Protein AF-A0A7S4FKP0-F1 (afdb_monomer_lite)

Foldseek 3Di:
DVVLLVVVVVVVVVCVVVVHDDQKDKDADPQKDAPDDADPPPVPDQLAKEAAPDQDDPAGDRHIIMHGVNNCVQQSCLVVVVPDPVQPQDDDDDRSSSRSSSVSSVRHYHHDHCVNVVIFRWDQDPVVRDIAGDCSRDPDVADDPPDHGHDDPDPPVVPVVVVVPPVVCVVDDPVVNVVVVVVVVVPDDPDDDDDD

Organism: NCBI:txid73025

Secondary structure (DSSP, 8-state):
-HHHHHHHHHHHHHHHHHT---SEEEEE-TTEEESS---GGG---TTEEEEESSS-SSS---SEEEEETTHHHHHHTHHHHHT-TTS----SSHHHHHHHHHHHTTPEEEEE-GGGS-EEEEEEETTTTEEEE-GGG-S-SS--TTSPPBPP----S-SGGGTTTSGGGTTS-HHHHHHHHHHHSTT-PPPP----

Radius of gyration: 19.76 Å; chains: 1; bounding box: 53×52×47 Å

Sequence (196 aa):
WKSRELMWNASLAYERARGVQYARVLWTRDDAYWVQSLDLTNFTDPNALYTRNCVTYHGINDKTIMLGREAAPALMTAYSAFWNKTLPLESQNAERYLMYLAKARGVVVRYVKFQRLPTLDAMVDKSNQQICIKKYYSCLLEPPPWGPPFCKAREYPRGPEGLQKWPELWPMPAWARARALSARYVGWAPRGIDRT

pLDDT: mean 85.3, std 19.43, range [37.5, 98.75]

Structure (mmCIF, N/CA/C/O backbone):
data_AF-A0A7S4FKP0-F1
#
_entry.id   AF-A0A7S4FKP0-F1
#
loop_
_atom_site.group_PDB
_atom_site.id
_atom_site.type_symbol
_atom_site.label_atom_id
_atom_site.label_alt_id
_atom_site.label_comp_id
_atom_site.label_asym_id
_atom_site.label_entity_id
_atom_site.label_seq_id
_atom_site.pdbx_PDB_ins_code
_atom_site.Cartn_x
_atom_site.Cartn_y
_atom_site.Cartn_z
_atom_site.occupancy
_atom_site.B_iso_or_equiv
_atom_site.auth_seq_id
_atom_site.auth_comp_id
_atom_site.auth_asym_id
_atom_site.auth_atom_id
_atom_site.pdbx_PDB_model_num
ATOM 1 N N . TRP A 1 1 ? -1.604 10.451 -1.930 1.00 89.12 1 TRP A N 1
ATOM 2 C CA . TRP A 1 1 ? -2.259 10.061 -0.658 1.00 89.12 1 TRP A CA 1
ATOM 3 C C . TRP A 1 1 ? -3.641 10.676 -0.455 1.00 89.12 1 TRP A C 1
ATOM 5 O O . TRP A 1 1 ? -4.520 9.937 -0.043 1.00 89.12 1 TRP A O 1
ATOM 15 N N . LYS A 1 2 ? -3.882 11.959 -0.781 1.00 95.31 2 LYS A N 1
ATOM 16 C CA . LYS A 1 2 ? -5.221 12.579 -0.669 1.00 95.31 2 LYS A CA 1
ATOM 17 C C . LYS A 1 2 ? -6.333 11.763 -1.342 1.00 95.31 2 LYS A C 1
ATOM 19 O O . LYS A 1 2 ? -7.317 11.431 -0.698 1.00 95.31 2 LYS A O 1
ATOM 24 N N . SER A 1 3 ? -6.142 11.362 -2.602 1.00 94.69 3 SER A N 1
ATOM 25 C CA . SER A 1 3 ? -7.135 10.566 -3.345 1.00 94.69 3 SER A CA 1
ATOM 26 C C . SER A 1 3 ? -7.440 9.216 -2.687 1.00 94.69 3 SER A C 1
ATOM 28 O O . SER A 1 3 ? -8.580 8.771 -2.699 1.00 94.69 3 SER A O 1
ATOM 30 N N . ARG A 1 4 ? -6.440 8.588 -2.054 1.00 94.81 4 ARG A N 1
ATOM 31 C CA . ARG A 1 4 ? -6.617 7.340 -1.298 1.00 94.81 4 ARG A CA 1
ATOM 32 C C . ARG A 1 4 ? -7.508 7.554 -0.076 1.00 94.81 4 ARG A C 1
ATOM 34 O O . ARG A 1 4 ? -8.387 6.741 0.174 1.00 94.81 4 ARG A O 1
ATOM 41 N N . GLU A 1 5 ? -7.290 8.635 0.667 1.00 97.69 5 GLU A N 1
ATOM 42 C CA . GLU A 1 5 ? -8.117 8.971 1.829 1.00 97.69 5 GLU A CA 1
ATOM 43 C C . GLU A 1 5 ? -9.562 9.296 1.422 1.00 97.69 5 GLU A C 1
ATOM 45 O O . GLU A 1 5 ? -10.500 8.835 2.065 1.00 97.69 5 GLU A O 1
ATOM 50 N N . LEU A 1 6 ? -9.758 10.004 0.303 1.00 97.69 6 LEU A N 1
ATOM 51 C CA . LEU A 1 6 ? -11.094 10.234 -0.261 1.00 97.69 6 LEU A CA 1
ATOM 52 C C . LEU A 1 6 ? -11.794 8.918 -0.628 1.00 97.69 6 LEU A C 1
ATOM 54 O O . LEU A 1 6 ? -12.951 8.719 -0.266 1.00 97.69 6 LEU A O 1
ATOM 58 N N . MET A 1 7 ? -11.086 8.005 -1.296 1.00 96.94 7 MET A N 1
ATOM 59 C CA . MET A 1 7 ? -11.620 6.689 -1.652 1.00 96.94 7 MET A CA 1
ATOM 60 C C . MET A 1 7 ? -11.953 5.849 -0.412 1.00 96.94 7 MET A C 1
ATOM 62 O O . MET A 1 7 ? -12.993 5.200 -0.378 1.00 96.94 7 MET A O 1
ATOM 66 N N . TRP A 1 8 ? -11.121 5.910 0.630 1.00 97.81 8 TRP A N 1
ATOM 67 C CA . TRP A 1 8 ? -11.399 5.272 1.918 1.00 97.81 8 TRP A CA 1
ATOM 68 C C . TRP A 1 8 ? -12.663 5.821 2.586 1.00 97.81 8 TRP A C 1
ATOM 70 O O . TRP A 1 8 ? -13.512 5.062 3.052 1.00 97.81 8 TRP A O 1
ATOM 80 N N . ASN A 1 9 ? -12.838 7.141 2.591 1.00 98.38 9 ASN A N 1
ATOM 81 C CA . ASN A 1 9 ? -14.037 7.759 3.150 1.00 98.38 9 ASN A CA 1
ATOM 82 C C . ASN A 1 9 ? -15.294 7.363 2.359 1.00 98.38 9 ASN A C 1
ATOM 84 O O . ASN A 1 9 ? -16.332 7.080 2.962 1.00 98.38 9 ASN A O 1
ATOM 88 N N . ALA A 1 10 ? -15.189 7.269 1.030 1.00 98.31 10 ALA A N 1
ATOM 89 C CA . ALA A 1 10 ? -16.262 6.761 0.180 1.00 98.31 10 ALA A CA 1
ATOM 90 C C . ALA A 1 10 ? -16.580 5.282 0.473 1.00 98.31 10 ALA A C 1
ATOM 92 O O . ALA A 1 10 ? -17.752 4.930 0.614 1.00 98.31 10 ALA A O 1
ATOM 93 N N . SER A 1 11 ? -15.567 4.421 0.651 1.00 98.19 11 SER A N 1
ATOM 94 C CA . SER A 1 11 ? -15.796 3.014 1.007 1.00 98.19 11 SER A CA 1
ATOM 95 C C . SER A 1 11 ? -16.454 2.866 2.377 1.00 98.19 11 SER A C 1
ATOM 97 O O . SER A 1 11 ? -17.363 2.058 2.523 1.00 98.19 11 SER A O 1
ATOM 99 N N . LEU A 1 12 ? -16.071 3.687 3.362 1.00 98.44 12 LEU A N 1
ATOM 100 C CA . LEU A 1 12 ? -16.723 3.707 4.674 1.00 98.44 12 LEU A CA 1
ATOM 101 C C . LEU A 1 12 ? -18.191 4.151 4.593 1.00 98.44 12 LEU A C 1
ATOM 103 O O . LEU A 1 12 ? -19.035 3.635 5.323 1.00 98.44 12 LEU A O 1
ATOM 107 N N . ALA A 1 13 ? -18.515 5.115 3.726 1.00 98.50 13 ALA A N 1
ATOM 108 C CA . ALA A 1 13 ? -19.901 5.520 3.499 1.00 98.50 13 ALA A CA 1
ATOM 109 C C . ALA A 1 13 ? -20.724 4.385 2.869 1.00 98.50 13 ALA A C 1
ATOM 111 O O . ALA A 1 13 ? -21.844 4.130 3.308 1.00 98.50 13 ALA A O 1
ATOM 112 N N . TYR A 1 14 ? -20.144 3.667 1.904 1.00 98.50 14 TYR A N 1
ATOM 113 C CA . TYR A 1 14 ? -20.764 2.495 1.288 1.00 98.50 14 TYR A CA 1
ATOM 114 C C . TYR A 1 14 ? -21.017 1.366 2.298 1.00 98.50 14 TYR A C 1
ATOM 116 O O . TYR A 1 14 ? -22.125 0.837 2.355 1.00 98.50 14 TYR A O 1
ATOM 124 N N . GLU A 1 15 ? -20.023 1.032 3.125 1.00 98.50 15 GLU A N 1
ATOM 125 C CA . GLU A 1 15 ? -20.144 0.037 4.201 1.00 98.50 15 GLU A CA 1
ATOM 126 C C . GLU A 1 15 ? -21.324 0.341 5.127 1.00 98.50 15 GLU A C 1
ATOM 128 O O . GLU A 1 15 ? -22.177 -0.518 5.349 1.00 98.50 15 GLU A O 1
ATOM 133 N N . ARG A 1 16 ? -21.423 1.595 5.595 1.00 98.50 16 ARG A N 1
ATOM 134 C CA . ARG A 1 16 ? -22.538 2.051 6.438 1.00 98.50 16 ARG A CA 1
ATOM 135 C C . ARG A 1 16 ? -23.886 1.927 5.734 1.00 98.50 16 ARG A C 1
ATOM 137 O O . ARG A 1 16 ? -24.837 1.452 6.341 1.00 98.50 16 ARG A O 1
ATOM 144 N N . ALA A 1 17 ? -23.968 2.327 4.466 1.00 98.62 17 ALA A N 1
ATOM 145 C CA . ALA A 1 17 ? -25.212 2.285 3.699 1.00 98.62 17 ALA A CA 1
ATOM 146 C C . ALA A 1 17 ? -25.696 0.856 3.401 1.00 98.62 17 ALA A C 1
ATOM 148 O O . ALA A 1 17 ? -26.882 0.645 3.164 1.00 98.62 17 ALA A O 1
ATOM 149 N N . ARG A 1 18 ? -24.785 -0.124 3.377 1.00 98.31 18 ARG A N 1
ATOM 150 C CA . ARG A 1 18 ? -25.087 -1.520 3.031 1.00 98.31 18 ARG A CA 1
ATOM 151 C C . ARG A 1 18 ? -25.059 -2.476 4.221 1.00 98.31 18 ARG A C 1
ATOM 153 O O . ARG A 1 18 ? -25.386 -3.642 4.037 1.00 98.31 18 ARG A O 1
ATOM 160 N N . GLY A 1 19 ? -24.662 -2.015 5.407 1.00 97.88 19 GLY A N 1
ATOM 161 C CA . GLY A 1 19 ? -24.485 -2.881 6.574 1.00 97.88 19 GLY A CA 1
ATOM 162 C C . GLY A 1 19 ? -23.404 -3.947 6.367 1.00 97.88 19 GLY A C 1
ATOM 163 O O . GLY A 1 19 ? -23.513 -5.044 6.904 1.00 97.88 19 GLY A O 1
ATOM 164 N N . VAL A 1 20 ? -22.379 -3.650 5.562 1.00 97.94 20 VAL A N 1
ATOM 165 C CA . VAL A 1 20 ? -21.255 -4.562 5.285 1.00 97.94 20 VAL A CA 1
ATOM 166 C C . VAL A 1 20 ? -19.952 -3.972 5.804 1.00 97.94 20 VAL A C 1
ATOM 168 O O . VAL A 1 20 ? -19.839 -2.761 5.975 1.00 97.94 20 VAL A O 1
ATOM 171 N N . GLN A 1 21 ? -18.944 -4.816 6.014 1.00 97.62 21 GLN A N 1
ATOM 172 C CA . GLN A 1 21 ? -17.609 -4.374 6.401 1.00 97.62 21 GLN A CA 1
ATOM 173 C C . GLN A 1 21 ? -16.540 -5.171 5.653 1.00 97.62 21 GLN A C 1
ATOM 175 O O . GLN A 1 21 ? -16.528 -6.401 5.682 1.00 97.62 21 GLN A O 1
ATOM 180 N N . TYR A 1 22 ? -15.612 -4.473 5.002 1.00 97.75 22 TYR A N 1
ATOM 181 C CA . TYR A 1 22 ? -14.435 -5.088 4.409 1.00 97.75 22 TYR A CA 1
ATOM 182 C C . TYR A 1 22 ? -13.507 -5.590 5.515 1.00 97.75 22 TYR A C 1
ATOM 184 O O . TYR A 1 22 ? -13.042 -4.812 6.346 1.00 97.75 22 TYR A O 1
ATOM 192 N N . ALA A 1 23 ? -13.180 -6.882 5.496 1.00 97.50 23 ALA A N 1
ATOM 193 C CA . ALA A 1 23 ? -12.253 -7.481 6.459 1.00 97.50 23 ALA A CA 1
ATOM 194 C C . ALA A 1 23 ? -10.800 -7.000 6.279 1.00 97.50 23 ALA A C 1
ATOM 196 O O . ALA A 1 23 ? -9.989 -7.083 7.202 1.00 97.50 23 ALA A O 1
ATOM 197 N N . ARG A 1 24 ? -10.450 -6.540 5.072 1.00 97.69 24 ARG A N 1
ATOM 198 C CA . ARG A 1 24 ? -9.092 -6.158 4.668 1.00 97.69 24 ARG A CA 1
ATOM 199 C C . ARG A 1 24 ? -9.137 -5.029 3.653 1.00 97.69 24 ARG A C 1
ATOM 201 O O . ARG A 1 24 ? -10.114 -4.893 2.919 1.00 97.69 24 ARG A O 1
ATOM 208 N N . VAL A 1 25 ? -8.054 -4.266 3.575 1.00 98.19 25 VAL A N 1
ATOM 209 C CA . VAL A 1 25 ? -7.884 -3.193 2.594 1.00 98.19 25 VAL A CA 1
ATOM 210 C C . VAL A 1 25 ? -6.574 -3.400 1.850 1.00 98.19 25 VAL A C 1
ATOM 212 O O . VAL A 1 25 ? -5.498 -3.403 2.444 1.00 98.19 25 VAL A O 1
ATOM 215 N N . LEU A 1 26 ? -6.667 -3.548 0.531 1.00 97.88 26 LEU A N 1
ATOM 216 C CA . LEU A 1 26 ? -5.509 -3.591 -0.349 1.00 97.88 26 LEU A CA 1
ATOM 217 C C . LEU A 1 26 ? -5.202 -2.175 -0.837 1.00 97.88 26 LEU A C 1
ATOM 219 O O . LEU A 1 26 ? -5.979 -1.575 -1.577 1.00 97.88 26 LEU A O 1
ATOM 223 N N . TRP A 1 27 ? -4.047 -1.649 -0.446 1.00 96.56 27 TRP A N 1
ATOM 224 C CA . TRP A 1 27 ? -3.487 -0.445 -1.041 1.00 96.56 27 TRP A CA 1
ATOM 225 C C . TRP A 1 27 ? -2.491 -0.862 -2.118 1.00 96.56 27 TRP A C 1
ATOM 227 O O . TRP A 1 27 ? -1.472 -1.481 -1.829 1.00 96.56 27 TRP A O 1
ATOM 237 N N . THR A 1 28 ? -2.766 -0.469 -3.360 1.00 95.94 28 THR A N 1
ATOM 238 C CA . THR A 1 28 ? -1.818 -0.578 -4.469 1.00 95.94 28 THR A CA 1
ATOM 239 C C . THR A 1 28 ? -1.617 0.754 -5.191 1.00 95.94 28 THR A C 1
ATOM 241 O O . THR A 1 28 ? -2.514 1.599 -5.213 1.00 95.94 28 THR A O 1
ATOM 244 N N . ARG A 1 29 ? -0.431 0.945 -5.771 1.00 93.06 29 ARG A N 1
ATOM 245 C CA . ARG A 1 29 ? -0.187 1.945 -6.815 1.00 93.06 29 ARG A CA 1
ATOM 246 C C . ARG A 1 29 ? -0.769 1.479 -8.152 1.00 93.06 29 ARG A C 1
ATOM 248 O O . ARG A 1 29 ? -1.031 0.293 -8.344 1.00 93.06 29 ARG A O 1
ATOM 255 N N . ASP A 1 30 ? -0.970 2.435 -9.046 1.00 93.19 30 ASP A N 1
ATOM 256 C CA . ASP A 1 30 ? -1.466 2.255 -10.412 1.00 93.19 30 ASP A CA 1
ATOM 257 C C . ASP A 1 30 ? -0.465 1.544 -11.332 1.00 93.19 30 ASP A C 1
ATOM 259 O O . ASP A 1 30 ? -0.869 0.831 -12.244 1.00 93.19 30 ASP A O 1
ATOM 263 N N . ASP A 1 31 ? 0.835 1.680 -11.067 1.00 94.69 31 ASP A N 1
ATOM 264 C CA . ASP A 1 31 ? 1.904 1.007 -11.811 1.00 94.69 31 ASP A CA 1
ATOM 265 C C . ASP A 1 31 ? 2.288 -0.374 -11.249 1.00 94.69 31 ASP A C 1
ATOM 267 O O . ASP A 1 31 ? 3.327 -0.925 -11.619 1.00 94.69 31 ASP A O 1
ATOM 271 N N . ALA A 1 32 ? 1.469 -0.954 -10.367 1.00 95.31 32 ALA A N 1
ATOM 272 C CA . ALA A 1 32 ? 1.683 -2.294 -9.833 1.00 95.31 32 ALA A CA 1
ATOM 273 C C . ALA A 1 32 ? 1.141 -3.374 -10.785 1.00 95.31 32 ALA A C 1
ATOM 275 O O . ALA A 1 32 ? -0.060 -3.474 -11.028 1.00 95.31 32 ALA A O 1
ATOM 276 N N . TYR A 1 33 ? 2.030 -4.233 -11.273 1.00 95.56 33 TYR A N 1
ATOM 277 C CA . TYR A 1 33 ? 1.706 -5.382 -12.110 1.00 95.56 33 TYR A CA 1
ATOM 278 C C . TYR A 1 33 ? 1.716 -6.670 -11.289 1.00 95.56 33 TYR A C 1
ATOM 280 O O . TYR A 1 33 ? 2.729 -7.013 -10.678 1.00 95.56 33 TYR A O 1
ATOM 288 N N . TRP A 1 34 ? 0.598 -7.390 -11.282 1.00 95.38 34 TRP A N 1
ATOM 289 C CA . TRP A 1 34 ? 0.452 -8.664 -10.581 1.00 95.38 34 TRP A CA 1
ATOM 290 C C . TRP A 1 34 ? 1.060 -9.795 -11.407 1.00 95.38 34 TRP A C 1
ATOM 292 O O . TRP A 1 34 ? 0.616 -10.054 -12.520 1.00 95.38 34 TRP A O 1
ATOM 302 N N . VAL A 1 35 ? 2.066 -10.483 -10.862 1.00 94.69 35 VAL A N 1
ATOM 303 C CA . VAL A 1 35 ? 2.711 -11.623 -11.546 1.00 94.69 35 VAL A CA 1
ATOM 304 C C . VAL A 1 35 ? 2.192 -12.981 -11.083 1.00 94.69 35 VAL A C 1
ATOM 306 O O . VAL A 1 35 ? 2.548 -14.000 -11.673 1.00 94.69 35 VAL A O 1
ATOM 309 N N . GLN A 1 36 ? 1.401 -13.000 -10.007 1.00 93.94 36 GLN A N 1
ATOM 310 C CA . GLN A 1 36 ? 0.723 -14.171 -9.449 1.00 93.94 36 GLN A CA 1
ATOM 311 C C . GLN A 1 36 ? -0.572 -13.720 -8.756 1.00 93.94 36 GLN A C 1
ATOM 313 O O . GLN A 1 36 ? -0.736 -12.539 -8.434 1.00 93.94 36 GLN A O 1
ATOM 318 N N . SER A 1 37 ? -1.478 -14.662 -8.500 1.00 95.06 37 SER A N 1
ATOM 319 C CA . SER A 1 37 ? -2.684 -14.420 -7.707 1.00 95.06 37 SER A CA 1
ATOM 320 C C . SER A 1 37 ? -2.344 -14.049 -6.262 1.00 95.06 37 SER A C 1
ATOM 322 O O . SER A 1 37 ? -1.390 -14.561 -5.676 1.00 95.06 37 SER A O 1
ATOM 324 N N . LEU A 1 38 ? -3.153 -13.171 -5.670 1.00 95.81 38 LEU A N 1
ATOM 325 C CA . LEU A 1 38 ? -3.031 -12.790 -4.268 1.00 95.81 38 LEU A CA 1
ATOM 326 C C . LEU A 1 38 ? -3.811 -13.764 -3.378 1.00 95.81 38 LEU A C 1
ATOM 328 O O . LEU A 1 38 ? -5.040 -13.767 -3.387 1.00 95.81 38 LEU A O 1
ATOM 332 N N . ASP A 1 39 ? -3.100 -14.547 -2.572 1.00 96.31 39 ASP A N 1
ATOM 333 C CA . ASP A 1 39 ? -3.712 -15.409 -1.560 1.00 96.31 39 ASP A CA 1
ATOM 334 C C . ASP A 1 39 ? -4.015 -14.626 -0.272 1.00 96.31 39 ASP A C 1
ATOM 336 O O . ASP A 1 39 ? -3.112 -14.191 0.445 1.00 96.31 39 ASP A O 1
ATOM 340 N N . LEU A 1 40 ? -5.304 -14.472 0.040 1.00 96.56 40 LEU A N 1
ATOM 341 C CA . LEU A 1 40 ? -5.774 -13.698 1.188 1.00 96.56 40 LEU A CA 1
ATOM 342 C C . LEU A 1 40 ? -5.756 -14.456 2.524 1.00 96.56 40 LEU A C 1
ATOM 344 O O . LEU A 1 40 ? -5.874 -13.823 3.577 1.00 96.56 40 LEU A O 1
ATOM 348 N N . THR A 1 41 ? -5.611 -15.785 2.509 1.00 96.19 41 THR A N 1
ATOM 349 C CA . THR A 1 41 ? -5.739 -16.644 3.708 1.00 96.19 41 THR A CA 1
ATOM 350 C C . THR A 1 41 ? -4.691 -16.343 4.775 1.00 96.19 41 THR A C 1
ATOM 352 O O . THR A 1 41 ? -4.888 -16.581 5.961 1.00 96.19 41 THR A O 1
ATOM 355 N N . ASN A 1 42 ? -3.584 -15.758 4.346 1.00 94.12 42 ASN A N 1
ATOM 356 C CA . ASN A 1 42 ? -2.383 -15.549 5.127 1.00 94.12 42 ASN A CA 1
ATOM 357 C C . ASN A 1 42 ? -2.275 -14.158 5.778 1.00 94.12 42 ASN A C 1
ATOM 359 O O . ASN A 1 42 ? -1.271 -13.848 6.424 1.00 94.12 42 ASN A O 1
ATOM 363 N N . PHE A 1 43 ? -3.294 -13.318 5.602 1.00 97.38 43 PHE A N 1
ATOM 364 C CA . PHE A 1 43 ? -3.369 -11.971 6.161 1.00 97.38 43 PHE A CA 1
ATOM 365 C C . PHE A 1 43 ? -4.451 -11.928 7.241 1.00 97.38 43 PHE A C 1
ATOM 367 O O . PHE A 1 43 ? -5.548 -11.421 7.021 1.00 97.38 43 PHE A O 1
ATOM 374 N N . THR A 1 44 ? -4.206 -12.572 8.378 1.00 97.25 44 THR A N 1
ATOM 375 C CA . THR A 1 44 ? -5.234 -12.820 9.403 1.00 97.25 44 THR A CA 1
ATOM 376 C C . THR A 1 44 ? -5.278 -11.787 10.523 1.00 97.25 44 THR A C 1
ATOM 378 O O . THR A 1 44 ? -6.315 -11.656 11.161 1.00 97.25 44 THR A O 1
ATOM 381 N N . ASP A 1 45 ? -4.194 -11.050 10.759 1.00 98.31 45 ASP A N 1
ATOM 382 C CA . ASP A 1 45 ? -4.092 -10.096 11.866 1.00 98.31 45 ASP A CA 1
ATOM 383 C C . ASP A 1 45 ? -4.829 -8.788 11.503 1.00 98.31 45 ASP A C 1
ATOM 385 O O . ASP A 1 45 ? -4.426 -8.099 10.554 1.00 98.31 45 ASP A O 1
ATOM 389 N N . PRO A 1 46 ? -5.923 -8.435 12.210 1.00 98.19 46 PRO A N 1
ATOM 390 C CA . PRO A 1 46 ? -6.722 -7.258 11.885 1.00 98.19 46 PRO A CA 1
ATOM 391 C C . PRO A 1 46 ? -5.965 -5.947 12.135 1.00 98.19 46 PRO A C 1
ATOM 393 O O . PRO A 1 46 ? -6.261 -4.956 11.463 1.00 98.19 46 PRO A O 1
ATOM 396 N N . ASN A 1 47 ? -4.964 -5.940 13.021 1.00 98.62 47 ASN A N 1
ATOM 397 C CA . ASN A 1 47 ? -4.140 -4.774 13.344 1.00 98.62 47 ASN A CA 1
ATOM 398 C C . ASN A 1 47 ? -2.771 -4.797 12.632 1.00 98.62 47 ASN A C 1
ATOM 400 O O . ASN A 1 47 ? -1.862 -4.027 12.961 1.00 98.62 47 ASN A O 1
ATOM 404 N N . ALA A 1 48 ? -2.597 -5.661 11.629 1.00 98.62 48 ALA A N 1
ATOM 405 C CA . ALA A 1 48 ? -1.363 -5.719 10.861 1.00 98.62 48 ALA A CA 1
ATOM 406 C C . ALA A 1 48 ? -1.407 -4.917 9.558 1.00 98.62 48 ALA A C 1
ATOM 408 O O . ALA A 1 48 ? -2.381 -4.907 8.802 1.00 98.62 48 ALA A O 1
ATOM 409 N N . LEU A 1 49 ? -0.257 -4.323 9.258 1.00 98.38 49 LEU A N 1
ATOM 410 C CA . LEU A 1 49 ? 0.160 -3.905 7.935 1.00 98.38 49 LEU A CA 1
ATOM 411 C C . LEU A 1 49 ? 1.136 -4.938 7.388 1.00 98.38 49 LEU A C 1
ATOM 413 O O . LEU A 1 49 ? 2.175 -5.186 7.995 1.00 98.38 49 LEU A O 1
ATOM 417 N N . TYR A 1 50 ? 0.859 -5.479 6.210 1.00 98.56 50 TYR A N 1
ATOM 418 C CA . TYR A 1 50 ? 1.752 -6.390 5.512 1.00 98.56 50 TYR A CA 1
ATOM 419 C C . TYR A 1 50 ? 2.399 -5.687 4.323 1.00 98.56 50 TYR A C 1
ATOM 421 O O . TYR A 1 50 ? 1.716 -5.161 3.444 1.00 98.56 50 TYR A O 1
ATOM 429 N N . THR A 1 51 ? 3.728 -5.703 4.295 1.00 98.00 51 THR A N 1
ATOM 430 C CA . THR A 1 51 ? 4.567 -5.083 3.263 1.00 98.00 51 THR A CA 1
ATOM 431 C C . THR A 1 51 ? 5.626 -6.072 2.799 1.00 98.00 51 THR A C 1
ATOM 433 O O . THR A 1 51 ? 6.070 -6.923 3.566 1.00 98.00 51 THR A O 1
ATOM 436 N N . ARG A 1 52 ? 6.095 -5.949 1.559 1.00 96.75 52 ARG A N 1
ATOM 437 C CA . ARG A 1 52 ? 7.232 -6.745 1.080 1.00 96.75 52 ARG A CA 1
ATOM 438 C C . ARG A 1 52 ? 8.508 -6.439 1.868 1.00 96.75 52 ARG A C 1
ATOM 440 O O . ARG A 1 52 ? 8.710 -5.309 2.310 1.00 96.75 52 ARG A O 1
ATOM 447 N N . ASN A 1 53 ? 9.374 -7.441 2.001 1.00 95.88 53 ASN A N 1
ATOM 448 C CA . ASN A 1 53 ? 10.665 -7.376 2.698 1.00 95.88 53 ASN A CA 1
ATOM 449 C C . ASN A 1 53 ? 11.860 -7.009 1.790 1.00 95.88 53 ASN A C 1
ATOM 451 O O . ASN A 1 53 ? 13.004 -7.311 2.117 1.00 95.88 53 ASN A O 1
ATOM 455 N N . CYS A 1 54 ? 11.597 -6.398 0.638 1.00 94.19 54 CYS A N 1
ATOM 456 C CA . CYS A 1 54 ? 12.567 -6.091 -0.410 1.00 94.19 54 CYS A CA 1
ATOM 457 C C . CYS A 1 54 ? 12.270 -4.715 -1.008 1.00 94.19 54 CYS A C 1
ATOM 459 O O . CYS A 1 54 ? 11.132 -4.241 -0.942 1.00 94.19 54 CYS A O 1
ATOM 461 N N . VAL A 1 55 ? 13.287 -4.101 -1.627 1.00 90.06 55 VAL A N 1
ATOM 462 C CA . VAL A 1 55 ? 13.176 -2.786 -2.285 1.00 90.06 55 VAL A CA 1
ATOM 463 C C . VAL A 1 55 ? 12.549 -1.764 -1.329 1.00 90.06 55 VAL A C 1
ATOM 465 O O . VAL A 1 55 ? 11.492 -1.202 -1.608 1.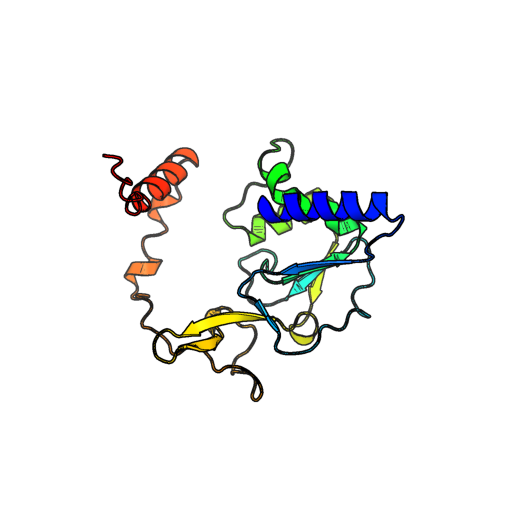00 90.06 55 VAL A O 1
ATOM 468 N N . THR A 1 56 ? 13.170 -1.613 -0.160 1.00 86.75 56 THR A N 1
ATOM 469 C CA . THR A 1 56 ? 12.789 -0.637 0.862 1.00 86.75 56 THR A CA 1
ATOM 470 C C . THR A 1 56 ? 13.889 0.415 1.013 1.00 86.75 56 THR A C 1
ATOM 472 O O . THR A 1 56 ? 15.077 0.127 0.876 1.00 86.75 56 THR A O 1
ATOM 475 N N . TYR A 1 57 ? 13.497 1.645 1.321 1.00 87.00 57 TYR A N 1
ATOM 476 C CA . TYR A 1 57 ? 14.344 2.815 1.537 1.00 87.00 57 TYR A CA 1
ATOM 477 C C . TYR A 1 57 ? 14.252 3.261 3.002 1.00 87.00 57 TYR A C 1
ATOM 479 O O . TYR A 1 57 ? 13.815 4.373 3.322 1.00 87.00 57 TYR A O 1
ATOM 487 N N . HIS A 1 58 ? 14.673 2.362 3.901 1.00 89.38 58 HIS A N 1
ATOM 488 C CA . HIS A 1 58 ? 14.635 2.520 5.364 1.00 89.38 58 HIS A CA 1
ATOM 489 C C . HIS A 1 58 ? 13.222 2.659 5.967 1.00 89.38 58 HIS A C 1
ATOM 491 O O . HIS A 1 58 ? 13.064 3.219 7.053 1.00 89.38 58 HIS A O 1
ATOM 497 N N . GLY A 1 59 ? 12.198 2.155 5.276 1.00 93.50 59 GLY A N 1
ATOM 498 C CA . GLY A 1 59 ? 10.808 2.134 5.733 1.00 93.50 59 GLY A CA 1
ATOM 499 C C . GLY A 1 59 ? 10.064 0.888 5.251 1.00 93.50 59 GLY A C 1
ATOM 500 O O . GLY A 1 59 ? 10.654 -0.187 5.136 1.00 93.50 59 GLY A O 1
ATOM 501 N N . ILE A 1 60 ? 8.771 1.040 4.962 1.00 96.06 60 ILE A N 1
ATOM 502 C CA . ILE A 1 60 ? 7.950 -0.014 4.346 1.00 96.06 60 ILE A CA 1
ATOM 503 C C . ILE A 1 60 ? 7.917 0.129 2.822 1.00 96.06 60 ILE A C 1
ATOM 505 O O . ILE A 1 60 ? 7.959 1.240 2.311 1.00 96.06 60 ILE A O 1
ATOM 509 N N . ASN A 1 61 ? 7.741 -0.971 2.092 1.00 95.38 61 ASN A N 1
ATOM 510 C CA . ASN A 1 61 ? 7.490 -0.917 0.654 1.00 95.38 61 ASN A CA 1
ATOM 511 C C . ASN A 1 61 ? 6.077 -0.354 0.412 1.00 95.38 61 ASN A C 1
ATOM 513 O O . ASN A 1 61 ? 5.079 -1.032 0.652 1.00 95.38 61 ASN A O 1
ATOM 517 N N . ASP A 1 62 ? 5.981 0.888 -0.059 1.00 93.75 62 ASP A N 1
ATOM 518 C CA . ASP A 1 62 ? 4.718 1.635 -0.150 1.00 93.75 62 ASP A CA 1
ATOM 519 C C . ASP A 1 62 ? 3.926 1.414 -1.450 1.00 93.75 62 ASP A C 1
ATOM 521 O O . ASP A 1 62 ? 2.915 2.075 -1.706 1.00 93.75 62 ASP A O 1
ATOM 525 N N . LYS A 1 63 ? 4.376 0.470 -2.281 1.00 93.38 63 LYS A N 1
ATOM 526 C CA . LYS A 1 63 ? 3.788 0.195 -3.599 1.00 93.38 63 LYS A CA 1
ATOM 527 C C . LYS A 1 63 ? 2.569 -0.701 -3.516 1.00 93.38 63 LYS A C 1
ATOM 529 O O . LYS A 1 63 ? 1.565 -0.434 -4.173 1.00 93.38 63 LYS A O 1
ATOM 534 N N . THR A 1 64 ? 2.665 -1.755 -2.710 1.00 96.25 64 THR A N 1
ATOM 535 C CA . THR A 1 64 ? 1.557 -2.665 -2.430 1.00 96.25 64 THR A CA 1
ATOM 536 C C . THR A 1 64 ? 1.605 -3.052 -0.966 1.00 96.25 64 THR A C 1
ATOM 538 O O . THR A 1 64 ? 2.585 -3.632 -0.500 1.00 96.25 64 THR A O 1
ATOM 541 N N . ILE A 1 65 ? 0.532 -2.728 -0.259 1.00 97.75 65 ILE A N 1
ATOM 542 C CA . ILE A 1 65 ? 0.368 -2.962 1.165 1.00 97.75 65 ILE A CA 1
ATOM 543 C C . ILE A 1 65 ? -0.984 -3.642 1.370 1.00 97.75 65 ILE A C 1
ATOM 545 O O . ILE A 1 65 ? -2.008 -3.161 0.882 1.00 97.75 65 ILE A O 1
ATOM 549 N N . MET A 1 66 ? -0.995 -4.736 2.126 1.00 98.50 66 MET A N 1
ATOM 550 C CA . MET A 1 66 ? -2.231 -5.324 2.638 1.00 98.50 66 MET A CA 1
ATOM 551 C C . MET A 1 66 ? -2.443 -4.853 4.074 1.00 98.50 66 MET A C 1
ATOM 553 O O . MET A 1 66 ? -1.540 -4.958 4.900 1.00 98.50 66 MET A O 1
ATOM 557 N N . LEU A 1 67 ? -3.626 -4.333 4.374 1.00 98.75 67 LEU A N 1
ATOM 558 C CA . LEU A 1 67 ? -3.996 -3.844 5.697 1.00 98.75 67 LEU A CA 1
ATOM 559 C C . LEU A 1 67 ? -5.107 -4.725 6.260 1.00 98.75 67 LEU A C 1
ATOM 561 O O . LEU A 1 67 ? -6.114 -4.970 5.587 1.00 98.75 67 LEU A O 1
ATOM 565 N N . GLY A 1 68 ? -4.949 -5.154 7.508 1.00 98.56 68 GLY A N 1
ATOM 566 C CA . GLY A 1 68 ? -6.075 -5.615 8.308 1.00 98.56 68 GLY A CA 1
ATOM 567 C C . GLY A 1 68 ? -7.070 -4.476 8.558 1.00 98.56 68 GLY A C 1
ATOM 568 O O . GLY A 1 68 ? -6.748 -3.293 8.395 1.00 98.56 68 GLY A O 1
ATOM 569 N N . ARG A 1 69 ? -8.307 -4.822 8.924 1.00 97.94 69 ARG A N 1
ATOM 570 C CA . ARG A 1 69 ? -9.376 -3.837 9.130 1.00 97.94 69 ARG A CA 1
ATOM 571 C C . ARG A 1 69 ? -9.016 -2.760 10.158 1.00 97.94 69 ARG A C 1
ATOM 573 O O . ARG A 1 69 ? -9.274 -1.589 9.900 1.00 97.94 69 ARG A O 1
ATOM 580 N N . GLU A 1 70 ? -8.430 -3.126 11.291 1.00 98.50 70 GLU A N 1
ATOM 581 C CA . GLU A 1 70 ? -8.070 -2.186 12.364 1.00 98.50 70 GLU A CA 1
ATOM 582 C C . GLU A 1 70 ? -6.862 -1.322 11.980 1.00 98.50 70 GLU A C 1
ATOM 584 O O . GLU A 1 70 ? -6.817 -0.132 12.295 1.00 98.50 70 GLU A O 1
ATOM 589 N N . ALA A 1 71 ? -5.932 -1.873 11.196 1.00 98.56 71 ALA A N 1
ATOM 590 C CA . ALA A 1 71 ? -4.807 -1.121 10.646 1.00 98.56 71 ALA A CA 1
ATOM 591 C C . ALA A 1 71 ? -5.226 -0.125 9.546 1.00 98.56 71 ALA A C 1
ATOM 593 O O . ALA A 1 71 ? -4.557 0.890 9.326 1.00 98.56 71 ALA A O 1
ATOM 594 N N . ALA A 1 72 ? -6.322 -0.390 8.827 1.00 98.38 72 ALA A N 1
ATOM 595 C CA . ALA A 1 72 ? -6.717 0.408 7.670 1.00 98.38 72 ALA A CA 1
ATOM 596 C C . ALA A 1 72 ? -6.984 1.893 7.995 1.00 98.38 72 ALA A C 1
ATOM 598 O O . ALA A 1 72 ? -6.359 2.738 7.347 1.00 98.38 72 ALA A O 1
ATOM 599 N N . PRO A 1 73 ? -7.798 2.275 9.002 1.00 98.00 73 PRO A N 1
ATOM 600 C CA . PRO A 1 73 ? -7.978 3.677 9.385 1.00 98.00 73 PRO A CA 1
ATOM 601 C C . PRO A 1 73 ? -6.659 4.408 9.656 1.00 98.00 73 PRO A C 1
ATOM 603 O O . PRO A 1 73 ? -6.511 5.581 9.298 1.00 98.00 73 PRO A O 1
ATOM 606 N N . ALA A 1 74 ? -5.684 3.708 10.243 1.00 97.44 74 ALA A N 1
ATOM 607 C CA . ALA A 1 74 ? -4.399 4.273 10.617 1.00 97.44 74 ALA A CA 1
ATOM 608 C C . ALA A 1 74 ? -3.510 4.621 9.413 1.00 97.44 74 ALA A C 1
ATOM 610 O O . ALA A 1 74 ? -2.722 5.559 9.503 1.00 97.44 74 ALA A O 1
ATOM 611 N N . LEU A 1 75 ? -3.630 3.935 8.278 1.00 97.81 75 LEU A N 1
ATOM 612 C CA . LEU A 1 75 ? -2.812 4.233 7.093 1.00 97.81 75 LEU A CA 1
ATOM 613 C C . LEU A 1 75 ? -3.607 4.889 5.962 1.00 97.81 75 LEU A C 1
ATOM 615 O O . LEU A 1 75 ? -3.070 5.692 5.193 1.00 97.81 75 LEU A O 1
ATOM 619 N N . MET A 1 76 ? -4.905 4.618 5.862 1.00 98.19 76 MET A N 1
ATOM 620 C CA . MET A 1 76 ? -5.740 5.211 4.822 1.00 98.19 76 MET A CA 1
ATOM 621 C C . MET A 1 76 ? -5.946 6.714 5.035 1.00 98.19 76 MET A C 1
ATOM 623 O O . MET A 1 76 ? -6.084 7.436 4.051 1.00 98.19 76 MET A O 1
ATOM 627 N N . THR A 1 77 ? -5.808 7.202 6.274 1.00 97.62 77 THR A N 1
ATOM 628 C CA . THR A 1 77 ? -5.859 8.634 6.635 1.00 97.62 77 THR A CA 1
ATOM 629 C C . THR A 1 77 ? -4.485 9.319 6.701 1.00 97.62 77 THR A C 1
ATOM 631 O O . THR A 1 77 ? -4.311 10.345 7.363 1.00 97.62 77 THR A O 1
ATOM 634 N N . ALA A 1 78 ? -3.463 8.751 6.045 1.00 97.38 78 ALA A N 1
ATOM 635 C CA . ALA A 1 78 ? -2.118 9.326 6.097 1.00 97.38 78 ALA A CA 1
ATOM 636 C C . ALA A 1 78 ? -2.025 10.739 5.494 1.00 97.38 78 ALA A C 1
ATOM 638 O O . ALA A 1 78 ? -1.124 11.486 5.842 1.00 9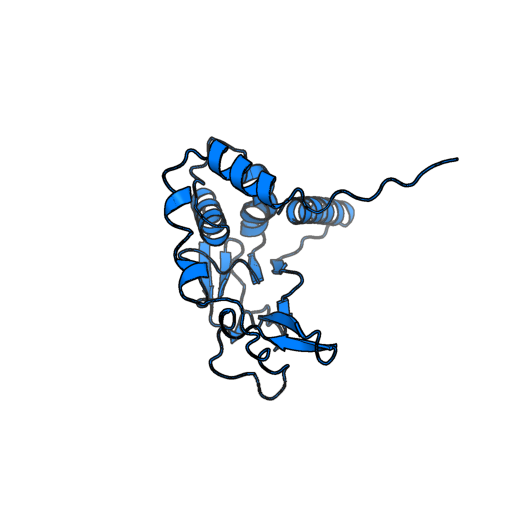7.38 78 ALA A O 1
ATOM 639 N N . TYR A 1 79 ? -2.923 11.147 4.591 1.00 97.31 79 TYR A N 1
ATOM 640 C CA . TYR A 1 79 ? -2.844 12.511 4.065 1.00 97.31 79 TYR A CA 1
ATOM 641 C C . TYR A 1 79 ? -3.178 13.535 5.153 1.00 97.31 79 TYR A C 1
ATOM 643 O O . TYR A 1 79 ? -2.403 14.464 5.368 1.00 97.31 79 TYR A O 1
ATOM 651 N N . SER A 1 80 ? -4.278 13.341 5.878 1.00 97.62 80 SER A N 1
ATOM 652 C CA . SER A 1 80 ? -4.643 14.224 6.989 1.00 97.62 80 SER A CA 1
ATOM 653 C C . SER A 1 80 ? -3.662 14.113 8.159 1.00 97.62 80 SER A C 1
ATOM 655 O O . SER A 1 80 ? -3.313 15.124 8.766 1.00 97.62 80 SER A O 1
ATOM 657 N N . ALA A 1 81 ? -3.144 12.911 8.442 1.00 97.19 81 ALA A N 1
ATOM 658 C CA . ALA A 1 81 ? -2.168 12.706 9.512 1.00 97.19 81 ALA A CA 1
ATOM 659 C C . ALA A 1 81 ? -0.858 13.483 9.298 1.00 97.19 81 ALA A C 1
ATOM 661 O O . ALA A 1 81 ? -0.255 13.917 10.271 1.00 97.19 81 ALA A O 1
ATOM 662 N N . PHE A 1 82 ? -0.426 13.687 8.048 1.00 95.75 82 PHE A N 1
ATOM 663 C CA . PHE A 1 82 ? 0.782 14.454 7.721 1.00 95.75 82 PHE A CA 1
ATOM 664 C C . PHE A 1 82 ? 0.732 15.896 8.248 1.00 95.75 82 PHE A C 1
ATOM 666 O O . PHE A 1 82 ? 1.752 16.445 8.652 1.00 95.75 82 PHE A O 1
ATOM 673 N N . TRP A 1 83 ? -0.458 16.498 8.279 1.00 94.75 83 TRP A N 1
ATOM 674 C CA . TRP A 1 83 ? -0.657 17.869 8.754 1.00 94.75 83 TRP A CA 1
ATOM 675 C C . TRP A 1 83 ? -0.873 17.962 10.268 1.00 94.75 83 TRP A C 1
ATOM 677 O O . TRP A 1 83 ? -0.934 19.065 10.813 1.00 94.75 83 TRP A O 1
ATOM 687 N N . ASN A 1 84 ? -0.979 16.826 10.964 1.00 93.25 84 ASN A N 1
ATOM 688 C CA . ASN A 1 84 ? -1.142 16.804 12.407 1.00 93.25 84 ASN A CA 1
ATOM 689 C C . ASN A 1 84 ? 0.216 16.935 13.117 1.00 93.25 84 ASN A C 1
ATOM 691 O O . ASN A 1 84 ? 0.992 15.982 13.187 1.00 93.25 84 ASN A O 1
ATOM 695 N N . LYS A 1 85 ? 0.459 18.107 13.713 1.00 91.19 85 LYS A N 1
ATOM 696 C CA . LYS A 1 85 ? 1.699 18.425 14.437 1.00 91.19 85 LYS A CA 1
ATOM 697 C C . LYS A 1 85 ? 1.904 17.625 15.727 1.00 91.19 85 LYS A C 1
ATOM 699 O O . LYS A 1 85 ? 3.010 17.634 16.253 1.00 91.19 85 LYS A O 1
ATOM 704 N N . THR A 1 86 ? 0.879 16.949 16.252 1.00 93.38 86 THR A N 1
ATOM 705 C CA . THR A 1 86 ? 1.020 16.143 17.477 1.00 93.38 86 THR A CA 1
ATOM 706 C C . THR A 1 86 ? 1.701 14.801 17.225 1.00 93.38 86 THR A C 1
ATOM 708 O O . THR A 1 86 ? 2.109 14.139 18.176 1.00 93.38 86 THR A O 1
ATOM 711 N N . LEU A 1 87 ? 1.799 14.366 15.964 1.00 91.06 87 LEU A N 1
ATOM 712 C CA . LEU A 1 87 ? 2.422 13.098 15.605 1.00 91.06 87 LEU A CA 1
ATOM 713 C C . LEU A 1 87 ? 3.874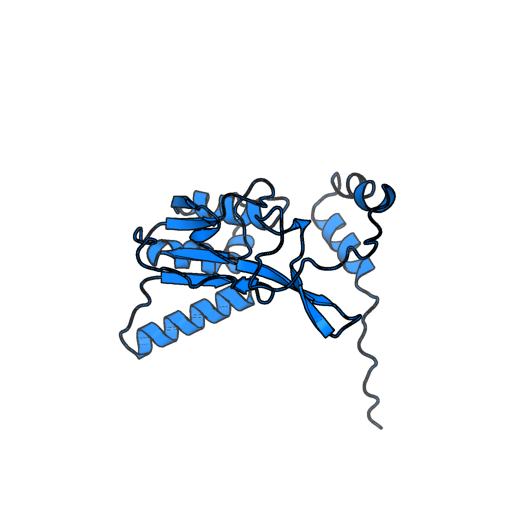 13.337 15.146 1.00 91.06 87 LEU A C 1
ATOM 715 O O . LEU A 1 87 ? 4.102 14.168 14.264 1.00 91.06 87 LEU A O 1
ATOM 719 N N . PRO A 1 88 ? 4.864 12.590 15.671 1.00 92.62 88 PRO A N 1
ATOM 720 C CA . PRO A 1 88 ? 6.267 12.731 15.281 1.00 92.62 88 PRO A CA 1
ATOM 721 C C . PRO A 1 88 ? 6.535 12.038 13.931 1.00 92.62 88 PRO A C 1
ATOM 723 O O . PRO A 1 88 ? 7.143 10.971 13.872 1.00 92.62 88 PRO A O 1
ATOM 726 N N . LEU A 1 89 ? 6.033 12.617 12.835 1.00 94.19 89 LEU A N 1
ATOM 727 C CA . LEU A 1 89 ? 6.046 12.005 11.494 1.00 94.19 89 LEU A CA 1
ATOM 728 C C . LEU A 1 89 ? 7.095 12.597 10.538 1.00 94.19 89 LEU A C 1
ATOM 730 O O . LEU A 1 89 ? 7.031 12.365 9.325 1.00 94.19 89 LEU A O 1
ATOM 734 N N . GLU A 1 90 ? 8.056 13.366 11.050 1.00 92.81 90 GLU A N 1
ATOM 735 C CA . GLU A 1 90 ? 9.114 13.947 10.222 1.00 92.81 90 GLU A CA 1
ATOM 736 C C . GLU A 1 90 ? 9.928 12.847 9.528 1.00 92.81 90 GLU A C 1
ATOM 738 O O . GLU A 1 90 ? 10.402 11.893 10.144 1.00 92.81 90 GLU A O 1
ATOM 743 N N . SER A 1 91 ? 10.055 12.946 8.207 1.00 93.12 91 SER A N 1
ATOM 744 C CA . SER A 1 91 ? 10.678 11.910 7.387 1.00 93.12 91 SER A CA 1
ATOM 745 C C . SER A 1 91 ? 11.151 12.473 6.049 1.00 93.12 91 SER A C 1
ATOM 747 O O . SER A 1 91 ? 10.678 13.500 5.571 1.00 93.12 91 SER A O 1
ATOM 749 N N . GLN A 1 92 ? 12.119 11.785 5.443 1.00 91.44 92 GLN A N 1
ATOM 750 C CA . GLN A 1 92 ? 12.748 12.197 4.183 1.00 91.44 92 GLN A CA 1
ATOM 751 C C . GLN A 1 92 ? 12.087 11.570 2.947 1.00 91.44 92 GLN A C 1
ATOM 753 O O . GLN A 1 92 ? 12.382 11.970 1.825 1.00 91.44 92 GLN A O 1
ATOM 758 N N . ASN A 1 93 ? 11.237 10.557 3.138 1.00 93.62 93 ASN A N 1
ATOM 759 C CA . ASN A 1 93 ? 10.565 9.843 2.060 1.00 93.62 93 ASN A CA 1
ATOM 760 C C . ASN A 1 93 ? 9.231 9.238 2.535 1.00 93.62 93 ASN A C 1
ATOM 762 O O . ASN A 1 93 ? 8.955 9.145 3.734 1.00 93.62 93 ASN A O 1
ATOM 766 N N . ALA A 1 94 ? 8.420 8.816 1.564 1.00 93.69 94 ALA A N 1
ATOM 767 C CA . ALA A 1 94 ? 7.111 8.208 1.771 1.00 93.69 94 ALA A CA 1
ATOM 768 C C . ALA A 1 94 ? 7.158 6.932 2.630 1.00 93.69 94 ALA A C 1
ATOM 770 O O . ALA A 1 94 ? 6.343 6.759 3.531 1.00 93.69 94 ALA A O 1
ATOM 771 N N . GLU A 1 95 ? 8.132 6.060 2.393 1.00 95.00 95 GLU A N 1
ATOM 772 C CA . GLU A 1 95 ? 8.250 4.773 3.079 1.00 95.00 95 GLU A CA 1
ATOM 773 C C . GLU A 1 95 ? 8.496 4.929 4.585 1.00 95.00 95 GLU A C 1
ATOM 775 O O . GLU A 1 95 ? 7.856 4.266 5.407 1.00 95.00 95 GLU A O 1
ATOM 780 N N . ARG A 1 96 ? 9.398 5.844 4.961 1.00 96.25 96 ARG A N 1
ATOM 781 C CA . ARG A 1 96 ? 9.687 6.200 6.356 1.00 96.25 96 ARG A CA 1
ATOM 782 C C . ARG A 1 96 ? 8.501 6.887 7.010 1.00 96.25 96 ARG A C 1
ATOM 784 O O . ARG A 1 96 ? 8.162 6.536 8.136 1.00 96.25 96 ARG A O 1
ATOM 791 N N . TYR A 1 97 ? 7.857 7.816 6.301 1.00 96.75 97 TYR A N 1
ATOM 792 C CA . TYR A 1 97 ? 6.653 8.489 6.783 1.00 96.75 97 TYR A CA 1
ATOM 793 C C . TYR A 1 97 ? 5.577 7.481 7.208 1.00 96.75 97 TYR A C 1
ATOM 795 O O . TYR A 1 97 ? 5.053 7.544 8.319 1.00 96.75 97 TYR A O 1
ATOM 803 N N . LEU A 1 98 ? 5.271 6.517 6.338 1.00 97.19 98 LEU A N 1
ATOM 804 C CA . LEU A 1 98 ? 4.221 5.531 6.587 1.00 97.19 98 LEU A CA 1
ATOM 805 C C . LEU A 1 98 ? 4.596 4.560 7.704 1.00 97.19 98 LEU A C 1
ATOM 807 O O . LEU A 1 98 ? 3.735 4.188 8.497 1.00 97.19 98 LEU A O 1
ATOM 811 N N . MET A 1 99 ? 5.873 4.188 7.803 1.00 97.50 99 MET A N 1
ATOM 812 C CA . MET A 1 99 ? 6.373 3.390 8.920 1.00 97.50 99 MET A CA 1
ATOM 813 C C . MET A 1 99 ? 6.215 4.133 10.256 1.00 97.50 99 MET A C 1
ATOM 815 O O . MET A 1 99 ? 5.756 3.545 11.235 1.00 97.50 99 MET A O 1
ATOM 819 N N . TYR A 1 100 ? 6.559 5.424 10.306 1.00 97.50 100 TYR A N 1
ATOM 820 C CA . TYR A 1 100 ? 6.383 6.248 11.507 1.00 97.50 100 TYR A CA 1
ATOM 821 C C . TYR A 1 100 ? 4.914 6.441 11.857 1.00 97.50 100 TYR A C 1
ATOM 823 O O . TYR A 1 100 ? 4.560 6.335 13.028 1.00 97.50 100 TYR A O 1
ATOM 831 N N . LEU A 1 101 ? 4.050 6.628 10.860 1.00 98.00 101 LEU A N 1
ATOM 832 C CA . LEU A 1 101 ? 2.610 6.705 11.076 1.00 98.00 101 LEU A CA 1
ATOM 833 C C . LEU A 1 101 ? 2.042 5.396 11.636 1.00 98.00 101 LEU A C 1
ATOM 835 O O . LEU A 1 101 ? 1.279 5.435 12.599 1.00 98.00 101 LEU A O 1
ATOM 839 N N . ALA A 1 102 ? 2.433 4.250 11.071 1.00 98.12 102 ALA A N 1
ATOM 840 C CA . ALA A 1 102 ? 2.035 2.936 11.568 1.00 98.12 102 ALA A CA 1
ATOM 841 C C . ALA A 1 102 ? 2.465 2.752 13.032 1.00 98.12 102 ALA A C 1
ATOM 843 O O . ALA A 1 102 ? 1.635 2.436 13.882 1.00 98.12 102 ALA A O 1
ATOM 844 N N . LYS A 1 103 ? 3.733 3.056 13.349 1.00 97.62 103 LYS A N 1
ATOM 845 C CA . LYS A 1 103 ? 4.270 2.978 14.716 1.00 97.62 103 LYS A CA 1
ATOM 846 C C . LYS A 1 103 ? 3.534 3.909 15.682 1.00 97.62 103 LYS A C 1
ATOM 848 O O . LYS A 1 103 ? 3.144 3.474 16.760 1.00 97.62 103 LYS A O 1
ATOM 853 N N . ALA A 1 104 ? 3.318 5.167 15.299 1.00 97.31 104 ALA A N 1
ATOM 854 C CA . ALA A 1 104 ? 2.631 6.158 16.128 1.00 97.31 104 ALA A CA 1
ATOM 855 C C . ALA A 1 104 ? 1.166 5.786 16.414 1.00 97.31 104 ALA A C 1
ATOM 857 O O . ALA A 1 104 ? 0.594 6.259 17.391 1.00 97.31 104 ALA A O 1
ATOM 858 N N . ARG A 1 105 ? 0.562 4.940 15.572 1.00 97.50 105 ARG A N 1
ATOM 859 C CA . ARG A 1 105 ? -0.818 4.458 15.713 1.00 97.50 105 ARG A CA 1
ATOM 860 C C . ARG A 1 105 ? -0.919 3.018 16.223 1.00 97.50 105 ARG A C 1
ATOM 862 O O . ARG A 1 105 ? -2.005 2.456 16.192 1.00 97.50 105 ARG A O 1
ATOM 869 N N . GLY A 1 106 ? 0.185 2.423 16.679 1.00 97.75 106 GLY A N 1
ATOM 870 C CA . GLY A 1 106 ? 0.185 1.067 17.238 1.00 97.75 106 GLY A CA 1
ATOM 871 C C . GLY A 1 106 ? -0.116 -0.046 16.225 1.00 97.75 106 GLY A C 1
ATOM 872 O O . GLY A 1 106 ? -0.524 -1.134 16.622 1.00 97.75 106 GLY A O 1
ATOM 873 N N . VAL A 1 107 ? 0.080 0.207 14.928 1.00 98.44 107 VAL A N 1
ATOM 874 C CA . VAL A 1 107 ? -0.110 -0.795 13.868 1.00 98.44 107 VAL A CA 1
ATOM 875 C C . VAL A 1 107 ? 1.093 -1.731 13.812 1.00 98.44 107 VAL A C 1
ATOM 877 O O . VAL A 1 107 ? 2.245 -1.286 13.774 1.00 98.44 107 VAL A O 1
ATOM 880 N N . VAL A 1 108 ? 0.836 -3.037 13.739 1.00 98.50 108 VAL A N 1
ATOM 881 C CA . VAL A 1 108 ? 1.886 -4.058 13.650 1.00 98.50 108 VAL A CA 1
ATOM 882 C C . VAL A 1 108 ? 2.400 -4.156 12.214 1.00 98.50 108 VAL A C 1
ATOM 884 O O . VAL A 1 108 ? 1.669 -4.532 11.304 1.00 98.50 108 VAL A O 1
ATOM 887 N N . VAL A 1 109 ? 3.681 -3.862 11.985 1.00 98.38 109 VAL A N 1
ATOM 888 C CA . VAL A 1 109 ? 4.299 -3.997 10.655 1.00 98.38 109 VAL A CA 1
ATOM 889 C C . VAL A 1 109 ? 4.838 -5.416 10.464 1.00 98.38 109 VAL A C 1
ATOM 891 O O . VAL A 1 109 ? 5.719 -5.868 11.193 1.00 98.38 109 VAL A O 1
ATOM 894 N N . ARG A 1 110 ? 4.327 -6.120 9.454 1.00 98.25 110 ARG A N 1
ATOM 895 C CA . ARG A 1 110 ? 4.725 -7.475 9.061 1.00 98.25 110 ARG A CA 1
ATOM 896 C C . ARG A 1 110 ? 5.405 -7.437 7.695 1.00 98.25 110 ARG A C 1
ATOM 898 O O . ARG A 1 110 ? 4.777 -7.158 6.675 1.00 98.25 110 ARG A O 1
ATOM 905 N N . TYR A 1 111 ? 6.691 -7.760 7.669 1.00 97.81 111 TYR A N 1
ATOM 906 C CA . TYR A 1 111 ? 7.425 -7.938 6.422 1.00 97.81 111 TYR A CA 1
ATOM 907 C C . TYR A 1 111 ? 7.178 -9.345 5.870 1.00 97.81 111 TYR A C 1
ATOM 909 O O . TYR A 1 111 ? 7.397 -10.337 6.563 1.00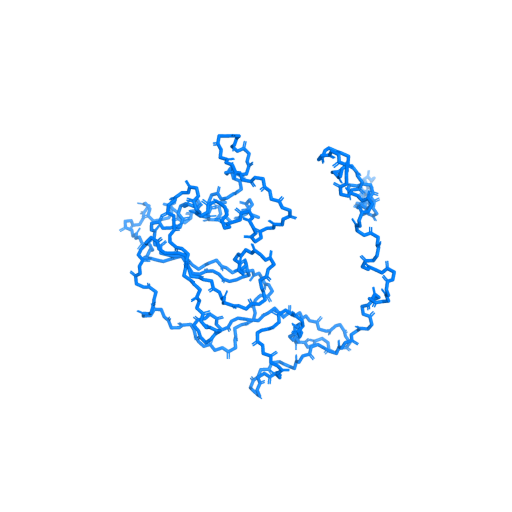 97.81 111 TYR A O 1
ATOM 917 N N . VAL A 1 112 ? 6.719 -9.438 4.624 1.00 97.75 112 VAL A N 1
ATOM 918 C CA . VAL A 1 112 ? 6.400 -10.702 3.950 1.00 97.75 112 VAL A CA 1
ATOM 919 C C . VAL A 1 112 ? 7.279 -10.914 2.723 1.00 97.75 112 VAL A C 1
ATOM 921 O O . VAL A 1 112 ? 7.757 -9.961 2.105 1.00 97.75 112 VAL A O 1
ATOM 924 N N . LYS A 1 113 ? 7.481 -12.184 2.359 1.00 96.81 113 LYS A N 1
ATOM 925 C CA . LYS A 1 113 ? 8.178 -12.558 1.122 1.00 96.81 113 LYS A CA 1
ATOM 926 C C . LYS A 1 113 ? 7.391 -12.079 -0.102 1.00 96.81 113 LYS A C 1
ATOM 928 O O . LYS A 1 113 ? 6.164 -11.979 -0.052 1.00 96.81 113 LYS A O 1
ATOM 933 N N . PHE A 1 114 ? 8.090 -11.865 -1.216 1.00 95.56 114 PHE A N 1
ATOM 934 C CA . PHE A 1 114 ? 7.505 -11.428 -2.488 1.00 95.56 114 PHE A CA 1
ATOM 935 C C . PHE A 1 114 ? 6.273 -12.244 -2.914 1.00 95.56 114 PHE A C 1
ATOM 937 O O . PHE A 1 114 ? 5.279 -11.666 -3.328 1.00 95.56 114 PHE A O 1
ATOM 944 N N . GLN A 1 115 ? 6.292 -13.566 -2.735 1.00 95.56 115 GLN A N 1
ATOM 945 C CA . GLN A 1 115 ? 5.197 -14.463 -3.126 1.00 95.56 115 GLN A CA 1
ATOM 946 C C . GLN A 1 115 ? 3.866 -14.148 -2.423 1.00 95.56 115 GLN A C 1
ATOM 948 O O . GLN A 1 115 ? 2.810 -14.495 -2.934 1.00 95.56 115 GLN A O 1
ATOM 953 N N . ARG A 1 116 ? 3.896 -13.492 -1.254 1.00 96.94 116 ARG A N 1
ATOM 954 C CA . ARG A 1 116 ? 2.678 -13.088 -0.532 1.00 96.94 116 ARG A CA 1
ATOM 955 C C . ARG A 1 116 ? 2.069 -11.807 -1.097 1.00 96.94 116 ARG A C 1
ATOM 957 O O . ARG A 1 116 ? 0.860 -11.646 -1.045 1.00 96.94 116 ARG A O 1
ATOM 964 N N . LEU A 1 117 ? 2.887 -10.910 -1.643 1.00 97.31 117 LEU A N 1
ATOM 965 C CA . LEU A 1 117 ? 2.453 -9.680 -2.313 1.00 97.31 117 LEU A CA 1
ATOM 966 C C . LEU A 1 117 ? 3.135 -9.603 -3.691 1.00 97.31 117 LEU A C 1
ATOM 968 O O . LEU A 1 117 ? 4.091 -8.841 -3.855 1.00 97.31 117 LEU A O 1
ATOM 972 N N . PRO A 1 118 ? 2.697 -10.425 -4.663 1.00 96.12 118 PRO A N 1
ATOM 973 C CA . PRO A 1 118 ? 3.414 -10.670 -5.915 1.00 96.12 118 PRO A CA 1
ATOM 974 C C . PRO A 1 118 ? 3.173 -9.564 -6.955 1.00 96.12 118 PRO A C 1
ATOM 976 O O . PRO A 1 118 ? 2.721 -9.820 -8.071 1.00 96.12 118 PRO A O 1
ATOM 979 N N . THR A 1 119 ? 3.468 -8.317 -6.590 1.00 96.38 119 THR A N 1
ATOM 980 C CA . THR A 1 119 ? 3.371 -7.154 -7.480 1.00 96.38 119 THR A CA 1
ATOM 981 C C . THR A 1 119 ? 4.742 -6.639 -7.880 1.00 96.38 119 THR A C 1
ATOM 983 O O . THR A 1 119 ? 5.688 -6.692 -7.104 1.00 96.38 119 THR A O 1
ATOM 986 N N . LEU A 1 120 ? 4.882 -6.091 -9.077 1.00 95.62 120 LEU A N 1
ATOM 987 C CA . LEU A 1 120 ? 6.112 -5.460 -9.555 1.00 95.62 120 LEU A CA 1
ATOM 988 C C . LEU A 1 120 ? 5.797 -4.090 -10.144 1.00 95.62 120 LEU A C 1
ATOM 990 O O . LEU A 1 120 ? 4.729 -3.906 -10.714 1.00 95.62 120 LEU A O 1
ATOM 994 N N . ASP A 1 121 ? 6.721 -3.138 -10.040 1.00 94.94 121 ASP A N 1
ATOM 995 C CA . ASP A 1 121 ? 6.555 -1.853 -10.716 1.00 94.94 121 ASP A CA 1
ATOM 996 C C . ASP A 1 121 ? 6.718 -2.072 -12.221 1.00 94.94 121 ASP A C 1
ATOM 998 O O . ASP A 1 121 ? 7.793 -2.465 -12.688 1.00 94.94 121 ASP A O 1
ATOM 1002 N N . ALA A 1 122 ? 5.670 -1.783 -12.978 1.00 95.19 122 ALA A N 1
ATOM 1003 C CA . ALA A 1 122 ? 5.669 -1.887 -14.422 1.00 95.19 122 ALA A CA 1
ATOM 1004 C C . ALA A 1 122 ? 5.534 -0.516 -15.084 1.00 95.19 122 ALA A C 1
ATOM 1006 O O . ALA A 1 122 ? 5.248 0.503 -14.457 1.00 95.19 122 ALA A O 1
ATOM 1007 N N . MET A 1 123 ? 5.800 -0.475 -16.379 1.00 95.44 123 MET A N 1
ATOM 1008 C CA . MET A 1 123 ? 5.521 0.672 -17.232 1.00 95.44 123 MET A CA 1
ATOM 1009 C C . MET A 1 123 ? 5.364 0.205 -18.674 1.00 95.44 123 MET A C 1
ATOM 1011 O O . MET A 1 123 ? 5.743 -0.914 -19.006 1.00 95.44 123 MET A O 1
ATOM 1015 N N . VAL A 1 124 ? 4.839 1.072 -19.534 1.00 94.69 124 VAL A N 1
ATOM 1016 C CA . VAL A 1 124 ? 4.833 0.839 -20.980 1.00 94.69 124 VAL A CA 1
ATOM 1017 C C . VAL A 1 124 ? 6.164 1.320 -21.556 1.00 94.69 124 VAL A C 1
ATOM 1019 O O . VAL A 1 124 ? 6.520 2.496 -21.418 1.00 94.69 124 VAL A O 1
ATOM 1022 N N . ASP A 1 125 ? 6.918 0.429 -22.197 1.00 91.25 125 ASP A N 1
ATOM 1023 C CA . ASP A 1 125 ? 8.063 0.833 -23.001 1.00 91.25 125 ASP A CA 1
ATOM 1024 C C . ASP A 1 125 ? 7.565 1.529 -24.268 1.00 91.25 125 ASP A C 1
ATOM 1026 O O . ASP A 1 125 ? 6.934 0.935 -25.134 1.00 91.25 125 ASP A O 1
ATOM 1030 N N . LYS A 1 126 ? 7.884 2.818 -24.401 1.00 88.75 126 LYS A N 1
ATOM 1031 C CA . LYS A 1 126 ? 7.457 3.619 -25.554 1.00 88.75 126 LYS A CA 1
ATOM 1032 C C . LYS A 1 126 ? 8.007 3.108 -26.892 1.00 88.75 126 LYS A C 1
ATOM 1034 O O . LYS A 1 126 ? 7.451 3.476 -27.919 1.00 88.75 126 LYS A O 1
ATOM 1039 N N . SER A 1 127 ? 9.098 2.332 -26.886 1.00 90.06 127 SER A N 1
ATOM 1040 C CA . SER A 1 127 ? 9.740 1.861 -28.121 1.00 9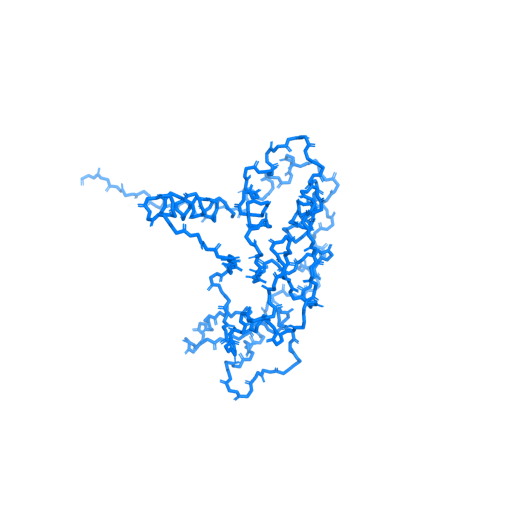0.06 127 SER A CA 1
ATOM 1041 C C . SER A 1 127 ? 8.887 0.833 -28.868 1.00 90.06 127 SER A C 1
ATOM 1043 O O . SER A 1 127 ? 8.809 0.869 -30.090 1.00 90.06 127 SER A O 1
ATOM 1045 N N . ASN A 1 128 ? 8.214 -0.046 -28.126 1.00 92.00 128 ASN A N 1
ATOM 1046 C CA . ASN A 1 128 ? 7.422 -1.149 -28.665 1.00 92.00 128 ASN A CA 1
ATOM 1047 C C . ASN A 1 128 ? 5.984 -1.187 -28.118 1.00 92.00 128 ASN A C 1
ATOM 1049 O O . ASN A 1 128 ? 5.238 -2.100 -28.452 1.00 92.00 128 ASN A O 1
ATOM 1053 N N . GLN A 1 129 ? 5.602 -0.218 -27.279 1.00 94.75 129 GLN A N 1
ATOM 1054 C CA . GLN A 1 129 ? 4.299 -0.120 -26.611 1.00 94.75 129 GLN A CA 1
ATOM 1055 C C . GLN A 1 129 ? 3.940 -1.356 -25.765 1.00 94.75 129 GLN A C 1
ATOM 1057 O O . GLN A 1 129 ? 2.766 -1.633 -25.529 1.00 94.75 129 GLN A O 1
ATOM 1062 N N . GLN A 1 130 ? 4.939 -2.099 -25.279 1.00 95.12 130 GLN A N 1
ATOM 1063 C CA . GLN A 1 130 ? 4.728 -3.271 -24.429 1.00 95.12 130 GLN A CA 1
ATOM 1064 C C . GLN A 1 130 ? 4.943 -2.937 -22.955 1.00 95.12 130 GLN A C 1
ATOM 1066 O O . GLN A 1 130 ? 5.745 -2.073 -22.600 1.00 95.12 130 GLN A O 1
ATOM 1071 N N . ILE A 1 131 ? 4.247 -3.656 -22.076 1.00 95.44 131 ILE A N 1
ATOM 1072 C CA . ILE A 1 131 ? 4.505 -3.589 -20.637 1.00 95.44 131 ILE A CA 1
ATOM 1073 C C . ILE A 1 131 ? 5.886 -4.194 -20.357 1.00 95.44 131 ILE A C 1
ATOM 1075 O O . ILE A 1 131 ? 6.253 -5.221 -20.922 1.00 95.44 131 ILE A O 1
ATOM 1079 N N . CYS A 1 132 ? 6.642 -3.569 -19.465 1.00 95.69 132 CYS A N 1
ATOM 1080 C CA . CYS A 1 132 ? 7.909 -4.077 -18.963 1.00 95.69 132 CYS A CA 1
ATOM 1081 C C . CYS A 1 132 ? 8.053 -3.788 -17.464 1.00 95.69 132 CYS A C 1
ATOM 1083 O O . CYS A 1 132 ? 7.443 -2.857 -16.933 1.00 95.69 132 CYS A O 1
ATOM 1085 N N . ILE A 1 133 ? 8.871 -4.581 -16.775 1.00 95.88 133 ILE A N 1
ATOM 1086 C CA . ILE A 1 133 ? 9.112 -4.471 -15.333 1.00 95.88 133 ILE A CA 1
ATOM 1087 C C . ILE A 1 133 ? 10.353 -3.616 -15.043 1.00 95.88 133 ILE A C 1
ATOM 1089 O O . ILE A 1 133 ? 11.421 -3.807 -15.628 1.00 95.88 133 ILE A O 1
ATOM 1093 N N . LYS A 1 134 ? 10.269 -2.696 -14.080 1.00 93.56 134 LYS A N 1
ATOM 1094 C CA . LYS A 1 134 ? 11.410 -1.874 -13.653 1.00 93.56 134 LYS A CA 1
ATOM 1095 C C . LYS A 1 134 ? 12.375 -2.701 -12.787 1.00 93.56 134 LYS A C 1
ATOM 1097 O O . LYS A 1 134 ? 12.150 -2.853 -11.588 1.00 93.56 134 LYS A O 1
ATOM 1102 N N . LYS A 1 135 ? 13.487 -3.178 -13.364 1.00 92.69 135 LYS A N 1
ATOM 1103 C CA . LYS A 1 135 ? 14.472 -4.070 -12.702 1.00 92.69 135 LYS A CA 1
ATOM 1104 C C . LYS A 1 135 ? 14.888 -3.616 -11.293 1.00 92.69 135 LYS A C 1
ATOM 1106 O O . LYS A 1 135 ? 14.751 -4.377 -10.342 1.00 92.69 135 LYS A O 1
ATOM 1111 N N . TYR A 1 136 ? 15.316 -2.361 -11.133 1.00 89.69 136 TYR A N 1
ATOM 1112 C CA . TYR A 1 136 ? 15.794 -1.809 -9.847 1.00 89.69 136 TYR A CA 1
ATOM 1113 C C . TYR A 1 136 ? 14.728 -1.707 -8.755 1.00 89.69 136 TYR A C 1
ATOM 1115 O O . TYR A 1 136 ? 15.052 -1.525 -7.586 1.00 89.69 136 TYR A O 1
ATOM 1123 N N . TYR A 1 137 ? 13.462 -1.790 -9.146 1.00 88.69 137 TYR A N 1
ATOM 1124 C CA . TYR A 1 137 ? 12.322 -1.722 -8.248 1.00 88.69 137 TYR A CA 1
ATOM 1125 C C . TYR A 1 137 ? 11.647 -3.082 -8.058 1.00 88.69 137 TYR A C 1
ATOM 1127 O O . TYR A 1 137 ? 10.626 -3.165 -7.372 1.00 88.69 137 TYR A O 1
ATOM 1135 N N . SER A 1 138 ? 12.212 -4.131 -8.660 1.00 90.69 138 SER A N 1
ATOM 1136 C CA . SER A 1 138 ? 11.736 -5.502 -8.558 1.00 90.69 138 SER A CA 1
ATOM 1137 C C . SER A 1 138 ? 12.431 -6.238 -7.413 1.00 90.69 138 SER A C 1
ATOM 1139 O O . SER A 1 138 ? 13.588 -5.978 -7.094 1.00 90.69 138 SER A O 1
ATOM 1141 N N . CYS A 1 139 ? 11.720 -7.183 -6.803 1.00 92.31 139 CYS A N 1
ATOM 1142 C CA . CYS A 1 139 ? 12.295 -8.104 -5.820 1.00 92.31 139 CYS A CA 1
ATOM 1143 C C . CYS A 1 139 ? 12.911 -9.351 -6.473 1.00 92.31 139 CYS A C 1
ATOM 1145 O O . CYS A 1 139 ? 13.159 -10.341 -5.788 1.00 92.31 139 CYS A O 1
ATOM 1147 N N . LEU A 1 140 ? 13.084 -9.328 -7.796 1.00 93.12 140 LEU A N 1
ATOM 1148 C CA . LEU A 1 140 ? 13.526 -10.457 -8.600 1.00 93.12 140 LEU A CA 1
ATOM 1149 C C . LEU A 1 140 ? 14.872 -10.121 -9.242 1.00 93.12 140 LEU A C 1
ATOM 1151 O O . LEU A 1 140 ? 15.113 -8.983 -9.638 1.00 93.12 140 LEU A O 1
ATOM 1155 N N . LEU A 1 141 ? 15.743 -11.121 -9.355 1.00 91.56 141 LEU A N 1
ATOM 1156 C CA . LEU A 1 141 ? 17.011 -10.977 -10.076 1.00 91.56 141 LEU A CA 1
ATOM 1157 C C . LEU A 1 141 ? 16.808 -11.087 -11.591 1.00 91.56 141 LEU A C 1
ATOM 1159 O O . LEU A 1 141 ? 17.451 -10.362 -12.348 1.00 91.56 141 LEU A O 1
ATOM 1163 N N . GLU A 1 142 ? 15.854 -11.928 -11.991 1.00 93.25 142 GLU A N 1
ATOM 1164 C CA . GLU A 1 142 ? 15.474 -12.227 -13.370 1.00 93.25 142 GLU A CA 1
ATOM 1165 C C . GLU A 1 142 ? 13.974 -11.976 -13.581 1.00 93.25 142 GLU A C 1
ATOM 1167 O O . GLU A 1 142 ? 13.197 -12.066 -12.620 1.00 93.25 142 GLU A O 1
ATOM 1172 N N . PRO A 1 143 ? 13.537 -11.636 -14.807 1.00 90.12 143 PRO A N 1
ATOM 1173 C CA . PRO A 1 143 ? 12.119 -11.472 -15.080 1.00 90.12 143 PRO A CA 1
ATOM 1174 C C . PRO A 1 143 ? 11.389 -12.814 -14.892 1.00 90.12 143 PRO A C 1
ATOM 1176 O O . PRO A 1 143 ? 11.958 -13.874 -15.162 1.00 90.12 143 PRO A O 1
ATOM 1179 N N . PRO A 1 144 ? 10.127 -12.802 -14.430 1.00 88.94 144 PRO A N 1
ATOM 1180 C CA . PRO A 1 144 ? 9.342 -14.028 -14.343 1.00 88.94 144 PRO A CA 1
ATOM 1181 C C . PRO A 1 144 ? 9.150 -14.617 -15.752 1.00 88.94 144 PRO A C 1
ATOM 1183 O O . PRO A 1 144 ? 8.810 -13.866 -16.667 1.00 88.94 144 PRO A O 1
ATOM 1186 N N . PRO A 1 145 ? 9.301 -15.940 -15.950 1.00 90.38 145 PRO A N 1
ATOM 1187 C CA . PRO A 1 145 ? 9.267 -16.529 -17.292 1.00 90.38 145 PRO A CA 1
ATOM 1188 C C . PRO A 1 145 ? 7.885 -16.449 -17.963 1.00 90.38 145 PRO A C 1
ATOM 1190 O O . PRO A 1 145 ? 7.783 -16.555 -19.178 1.00 90.38 145 PRO A O 1
ATOM 1193 N N . TRP A 1 146 ? 6.825 -16.228 -17.182 1.00 90.44 146 TRP A N 1
ATOM 1194 C CA . TRP A 1 146 ? 5.443 -16.040 -17.642 1.00 90.44 146 TRP A CA 1
ATOM 1195 C C . TRP A 1 146 ? 4.981 -14.575 -17.631 1.00 90.44 146 TRP A C 1
ATOM 1197 O O . TRP A 1 146 ? 3.796 -14.309 -17.824 1.00 90.44 146 TRP A O 1
ATOM 1207 N N . GLY A 1 147 ? 5.865 -13.620 -17.332 1.00 90.12 147 GLY A N 1
ATOM 1208 C CA . GLY A 1 147 ? 5.496 -12.212 -17.206 1.00 90.12 147 GLY A CA 1
ATOM 1209 C C . GLY A 1 147 ? 6.250 -11.293 -18.164 1.00 90.12 147 GLY A C 1
ATOM 1210 O O . GLY A 1 147 ? 7.031 -11.748 -18.999 1.00 90.12 147 GLY A O 1
ATOM 1211 N N . PRO A 1 148 ? 6.015 -9.974 -18.055 1.00 94.00 148 PRO A N 1
ATOM 1212 C CA . PRO A 1 148 ? 6.695 -9.002 -18.891 1.00 94.00 148 PRO A CA 1
ATOM 1213 C C . PRO A 1 148 ? 8.212 -9.030 -18.646 1.00 94.00 148 PRO A C 1
ATOM 1215 O O . PRO A 1 148 ? 8.645 -9.234 -17.504 1.00 94.00 148 PRO A O 1
ATOM 1218 N N . PRO A 1 149 ? 9.036 -8.773 -19.677 1.00 95.75 149 PRO A N 1
ATOM 1219 C CA . PRO A 1 149 ? 10.478 -8.690 -19.503 1.00 95.75 149 PRO A CA 1
ATOM 1220 C C . PRO A 1 149 ? 10.834 -7.495 -18.617 1.00 95.75 149 PRO A C 1
ATOM 1222 O O . PRO A 1 149 ? 10.035 -6.571 -18.416 1.00 95.75 149 PRO A O 1
ATOM 1225 N N . PHE A 1 150 ? 12.073 -7.450 -18.131 1.00 95.19 150 PHE A N 1
ATOM 1226 C CA . PHE A 1 150 ? 12.574 -6.191 -17.600 1.00 95.19 150 PHE A CA 1
ATOM 1227 C C . PHE A 1 150 ? 12.603 -5.134 -18.698 1.00 95.19 150 PHE A C 1
ATOM 1229 O O . PHE A 1 150 ? 12.934 -5.412 -19.852 1.00 95.19 150 PHE A O 1
ATOM 1236 N N . CYS A 1 151 ? 12.272 -3.901 -18.322 1.00 92.75 151 CYS A N 1
ATOM 1237 C CA . CYS A 1 151 ? 12.454 -2.767 -19.204 1.00 92.75 151 CYS A CA 1
ATOM 1238 C C . CYS A 1 151 ? 13.909 -2.745 -19.649 1.00 92.75 151 CYS A C 1
ATOM 1240 O O . CYS A 1 151 ? 14.812 -2.828 -18.806 1.00 92.75 151 CYS A O 1
ATOM 1242 N N . LYS A 1 152 ? 14.127 -2.607 -20.964 1.00 90.44 152 LYS A N 1
ATOM 1243 C CA . LYS A 1 152 ? 15.455 -2.291 -21.486 1.00 90.44 152 LYS A CA 1
ATOM 1244 C C . LYS A 1 152 ? 15.972 -1.130 -20.656 1.00 90.44 152 LYS A C 1
ATOM 1246 O O . LYS A 1 152 ? 15.218 -0.184 -20.401 1.00 90.44 152 LYS A O 1
ATOM 1251 N N . ALA A 1 153 ? 17.211 -1.232 -20.185 1.00 76.19 153 ALA A N 1
ATOM 1252 C CA . ALA A 1 153 ? 17.861 -0.101 -19.565 1.00 76.19 153 ALA A CA 1
ATOM 1253 C C . ALA A 1 153 ? 17.880 0.993 -20.629 1.00 76.19 153 ALA A C 1
ATOM 1255 O O . ALA A 1 153 ? 18.752 1.032 -21.487 1.00 76.19 153 ALA A O 1
ATOM 1256 N N . ARG A 1 154 ? 16.880 1.879 -20.607 1.00 62.84 154 ARG A N 1
ATOM 1257 C CA . ARG A 1 154 ? 17.123 3.219 -21.093 1.00 62.84 154 ARG A CA 1
ATOM 1258 C C . ARG A 1 154 ? 18.341 3.645 -20.302 1.00 62.84 154 ARG A C 1
ATOM 1260 O O . ARG A 1 154 ? 18.402 3.375 -19.095 1.00 62.84 154 ARG A O 1
ATOM 1267 N N . GLU A 1 155 ? 19.298 4.257 -20.971 1.00 48.56 155 GLU A N 1
ATOM 1268 C CA . GLU A 1 155 ? 20.214 5.171 -20.321 1.00 48.56 155 GLU A CA 1
ATOM 1269 C C . GLU A 1 155 ? 19.333 6.215 -19.622 1.00 48.56 155 GLU A C 1
ATOM 1271 O O . GLU A 1 155 ? 19.069 7.303 -20.114 1.00 48.56 155 GLU A O 1
ATOM 1276 N N . TYR A 1 156 ? 18.761 5.856 -18.472 1.00 48.53 156 TYR A N 1
ATOM 1277 C CA . TYR A 1 156 ? 18.460 6.825 -17.458 1.00 48.53 156 TYR A CA 1
ATOM 1278 C C . TYR A 1 156 ? 19.803 7.508 -17.292 1.00 48.53 156 TYR A C 1
ATOM 1280 O O . TYR A 1 15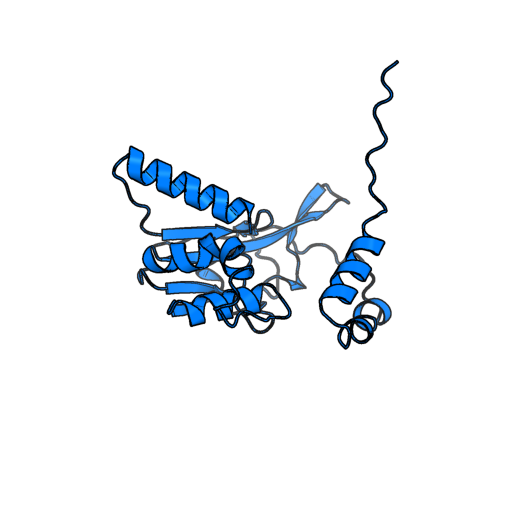6 ? 20.767 6.776 -17.046 1.00 48.53 156 TYR A O 1
ATOM 1288 N N . PRO A 1 157 ? 19.904 8.831 -17.481 1.00 45.22 157 PRO A N 1
ATOM 1289 C CA . PRO A 1 157 ? 21.117 9.559 -17.170 1.00 45.22 157 PRO A CA 1
ATOM 1290 C C . PRO A 1 157 ? 21.355 9.417 -15.662 1.00 45.22 157 PRO A C 1
ATOM 1292 O O . PRO A 1 157 ? 20.977 10.236 -14.837 1.00 45.22 157 PRO A O 1
ATOM 1295 N N . ARG A 1 158 ? 21.921 8.270 -15.308 1.00 49.69 158 ARG A N 1
ATOM 1296 C CA . ARG A 1 158 ? 22.592 7.906 -14.078 1.00 49.69 158 ARG A CA 1
ATOM 1297 C C . ARG A 1 158 ? 24.070 7.784 -14.425 1.00 49.69 158 ARG A C 1
ATOM 1299 O O . ARG A 1 158 ? 24.757 6.895 -13.940 1.00 49.69 158 ARG A O 1
ATOM 1306 N N . GLY A 1 159 ? 24.556 8.708 -15.259 1.00 39.44 159 GLY A N 1
ATOM 1307 C CA . GLY A 1 159 ? 25.917 9.172 -15.076 1.00 39.44 159 GLY A CA 1
ATOM 1308 C C . GLY A 1 159 ? 26.057 9.673 -13.629 1.00 39.44 159 GLY A C 1
ATOM 1309 O O . GLY A 1 159 ? 25.055 10.099 -13.034 1.00 39.44 159 GLY A O 1
ATOM 1310 N N . PRO A 1 160 ? 27.256 9.603 -13.037 1.00 45.62 160 PRO A N 1
ATOM 1311 C CA . PRO A 1 160 ? 27.516 10.025 -11.657 1.00 45.62 160 PRO A CA 1
ATOM 1312 C C . PRO A 1 160 ? 26.934 11.413 -11.306 1.00 45.62 160 PRO A C 1
ATOM 1314 O O . PRO A 1 160 ? 26.518 11.640 -10.174 1.00 45.62 160 PRO A O 1
ATOM 1317 N N . GLU A 1 161 ? 26.746 12.294 -12.288 1.00 48.72 161 GLU A N 1
ATOM 1318 C CA . GLU A 1 161 ? 26.144 13.624 -12.131 1.00 48.72 161 GLU A CA 1
ATOM 1319 C C . GLU A 1 161 ? 24.674 13.641 -11.654 1.00 48.72 161 GLU A C 1
ATOM 1321 O O . GLU A 1 161 ? 24.249 14.600 -11.008 1.00 48.72 161 GLU A O 1
ATOM 1326 N N . GLY A 1 162 ? 23.882 12.591 -11.916 1.00 45.12 162 GLY A N 1
ATOM 1327 C CA . GLY A 1 162 ? 22.455 12.538 -11.548 1.00 45.12 162 GLY A CA 1
ATOM 1328 C C . GLY A 1 162 ? 22.182 12.174 -10.081 1.00 45.12 162 GLY A C 1
ATOM 1329 O O . GLY A 1 162 ? 21.115 12.481 -9.544 1.00 45.12 162 GLY A O 1
ATOM 1330 N N . LEU A 1 163 ? 23.152 11.540 -9.418 1.00 45.19 163 LEU A N 1
ATOM 1331 C CA . LEU A 1 163 ? 23.101 11.183 -7.994 1.00 45.19 163 LEU A CA 1
ATOM 1332 C C . LEU A 1 163 ? 23.902 12.159 -7.120 1.00 45.19 163 LEU A C 1
ATOM 1334 O O . LEU A 1 163 ? 23.595 12.306 -5.939 1.00 45.19 163 LEU A O 1
ATOM 1338 N N . GLN A 1 164 ? 24.866 12.882 -7.696 1.00 40.88 164 GLN A N 1
ATOM 1339 C CA . GLN A 1 164 ? 25.789 13.738 -6.946 1.00 40.88 164 GLN A CA 1
ATOM 1340 C C . GLN A 1 164 ? 25.255 15.151 -6.636 1.00 40.88 164 GLN A C 1
ATOM 1342 O O . GLN A 1 164 ? 25.866 15.860 -5.847 1.00 40.88 164 GLN A O 1
ATOM 1347 N N . LYS A 1 165 ? 24.085 15.555 -7.162 1.00 43.69 165 LYS A N 1
ATOM 1348 C CA . LYS A 1 165 ? 23.450 16.867 -6.873 1.00 43.69 165 LYS A CA 1
ATOM 1349 C C . LYS A 1 165 ? 22.228 16.825 -5.943 1.00 43.69 165 LYS A C 1
ATOM 1351 O O . LYS A 1 165 ? 21.418 17.748 -5.935 1.00 43.69 165 LYS A O 1
ATOM 1356 N N . TRP A 1 166 ? 22.076 15.772 -5.145 1.00 45.28 166 TRP A N 1
ATOM 1357 C CA . TRP A 1 166 ? 21.118 15.748 -4.027 1.00 45.28 166 TRP A CA 1
ATOM 1358 C C . TRP A 1 166 ? 21.662 16.233 -2.664 1.00 45.28 166 TRP A C 1
ATOM 1360 O O . TRP A 1 166 ? 20.844 16.711 -1.874 1.00 45.28 166 TRP A O 1
ATOM 1370 N N . PRO A 1 167 ? 22.981 16.198 -2.358 1.00 46.38 167 PRO A N 1
ATOM 1371 C CA . PRO A 1 167 ? 23.484 16.641 -1.052 1.00 46.38 167 PRO A CA 1
ATOM 1372 C C . PRO A 1 167 ? 23.295 18.141 -0.769 1.00 46.38 167 PRO A C 1
ATOM 1374 O O . PRO A 1 167 ? 23.127 18.524 0.385 1.00 46.38 167 PRO A O 1
ATOM 1377 N N . GLU A 1 168 ? 23.269 18.999 -1.793 1.00 49.09 168 GLU A N 1
ATOM 1378 C CA . GLU A 1 168 ? 23.267 20.463 -1.604 1.00 49.09 168 GLU A CA 1
ATOM 1379 C C . GLU A 1 168 ? 21.900 21.054 -1.218 1.00 49.09 168 GLU A C 1
ATOM 1381 O O . GLU A 1 168 ? 21.830 22.155 -0.677 1.00 49.09 168 GLU A O 1
ATOM 1386 N N . LEU A 1 169 ? 20.798 20.327 -1.431 1.00 49.16 169 LEU A N 1
ATOM 1387 C CA . LEU A 1 169 ? 19.455 20.785 -1.036 1.00 49.16 169 LEU A CA 1
ATOM 1388 C C . LEU A 1 169 ? 19.054 20.331 0.374 1.00 49.16 169 LEU A C 1
ATOM 1390 O O . LEU A 1 169 ? 18.020 20.756 0.892 1.00 49.16 169 LEU A O 1
ATOM 1394 N N . TRP A 1 170 ? 19.837 19.457 1.007 1.00 52.31 170 TRP A N 1
ATOM 1395 C CA . TRP A 1 170 ? 19.476 18.856 2.289 1.00 52.31 170 TRP A CA 1
ATOM 1396 C C . TRP A 1 170 ? 19.768 19.685 3.550 1.00 52.31 170 TRP A C 1
ATOM 1398 O O . TRP A 1 170 ? 18.959 19.561 4.474 1.00 52.31 170 TRP A O 1
ATOM 1408 N N . PRO A 1 171 ? 20.782 20.577 3.618 1.00 53.34 171 PRO A N 1
ATOM 1409 C CA . PRO A 1 171 ? 20.914 21.483 4.762 1.00 53.34 171 PRO A CA 1
ATOM 1410 C C . PRO A 1 171 ? 19.893 22.636 4.731 1.00 53.34 171 PRO A C 1
ATOM 1412 O O . PRO A 1 171 ? 19.871 23.467 5.634 1.00 53.34 171 PRO A O 1
ATOM 1415 N N . MET A 1 172 ? 19.027 22.711 3.712 1.00 55.69 172 MET A N 1
ATOM 1416 C CA . MET A 1 172 ? 18.042 23.782 3.601 1.00 55.69 172 MET A CA 1
ATOM 1417 C C . MET A 1 172 ? 16.806 23.540 4.488 1.00 55.69 172 MET A C 1
ATOM 1419 O O . MET A 1 172 ? 16.288 22.417 4.544 1.00 55.69 172 MET A O 1
ATOM 1423 N N . PRO A 1 173 ? 16.250 24.599 5.107 1.00 62.09 173 PRO A N 1
ATOM 1424 C CA . PRO A 1 173 ? 14.952 24.543 5.766 1.00 62.09 173 PRO A CA 1
ATOM 1425 C C . PRO A 1 173 ? 13.855 24.021 4.828 1.00 62.09 173 PRO A C 1
ATOM 1427 O O . PRO A 1 173 ? 13.865 24.284 3.623 1.00 62.09 173 PRO A O 1
ATOM 1430 N N . ALA A 1 174 ? 12.859 23.323 5.382 1.00 57.00 174 ALA A N 1
ATOM 1431 C CA . ALA A 1 174 ? 11.787 22.681 4.612 1.00 57.00 174 ALA A CA 1
ATOM 1432 C C . ALA A 1 174 ? 11.073 23.619 3.611 1.00 57.00 174 ALA A C 1
ATOM 1434 O O . ALA A 1 174 ? 10.696 23.181 2.524 1.00 57.00 174 ALA A O 1
ATOM 1435 N N . TRP A 1 175 ? 10.952 24.912 3.934 1.00 64.44 175 TRP A N 1
ATOM 1436 C CA . TRP A 1 175 ? 10.339 25.920 3.062 1.00 64.44 175 TRP A CA 1
ATOM 1437 C C . TRP A 1 175 ? 11.171 26.240 1.805 1.00 64.44 175 TRP A C 1
ATOM 1439 O O . TRP A 1 175 ? 10.607 26.465 0.734 1.00 64.44 175 TRP A O 1
ATOM 1449 N N . ALA A 1 176 ? 12.503 26.210 1.898 1.00 57.03 176 ALA A N 1
ATOM 1450 C CA . ALA A 1 176 ? 13.400 26.479 0.773 1.00 57.03 176 ALA A CA 1
ATOM 1451 C C . ALA A 1 176 ? 13.438 25.294 -0.207 1.00 57.03 176 ALA A C 1
ATOM 1453 O O . ALA A 1 176 ? 13.429 25.487 -1.424 1.00 57.03 176 ALA A O 1
ATOM 1454 N N . ARG A 1 177 ? 13.339 24.063 0.315 1.00 63.28 177 ARG A N 1
ATOM 1455 C CA . ARG A 1 177 ? 13.186 22.844 -0.499 1.00 63.28 177 ARG A CA 1
ATOM 1456 C C . ARG A 1 177 ? 11.896 22.860 -1.323 1.00 63.28 177 ARG A C 1
ATOM 1458 O O . ARG A 1 177 ? 11.924 22.547 -2.511 1.00 63.28 177 ARG A O 1
ATOM 1465 N N . ALA A 1 178 ? 10.782 23.279 -0.719 1.00 54.81 178 ALA A N 1
ATOM 1466 C CA . ALA A 1 178 ? 9.496 23.382 -1.408 1.00 54.81 178 ALA A CA 1
ATOM 1467 C C . ALA A 1 178 ? 9.527 24.393 -2.574 1.00 54.81 178 ALA A C 1
ATOM 1469 O O . ALA A 1 178 ? 8.980 24.106 -3.638 1.00 54.81 178 ALA A O 1
ATOM 1470 N N . ARG A 1 179 ? 10.222 25.532 -2.416 1.00 54.31 179 ARG A N 1
ATOM 1471 C CA . ARG A 1 179 ? 10.416 26.532 -3.488 1.00 54.31 179 ARG A CA 1
ATOM 1472 C C . ARG A 1 179 ? 11.347 26.062 -4.608 1.00 54.31 179 ARG A C 1
ATOM 1474 O O . ARG A 1 179 ? 11.068 26.315 -5.776 1.00 54.31 179 ARG A O 1
ATOM 1481 N N . ALA A 1 180 ? 12.441 25.377 -4.280 1.00 57.88 180 ALA A N 1
ATOM 1482 C CA . ALA A 1 180 ? 13.367 24.859 -5.290 1.00 57.88 180 ALA A CA 1
ATOM 1483 C C . ALA A 1 180 ? 12.710 23.782 -6.176 1.00 57.88 180 ALA A C 1
ATOM 1485 O O . ALA A 1 180 ? 12.960 23.716 -7.381 1.00 57.88 180 ALA A O 1
ATOM 1486 N N . LEU A 1 181 ? 11.832 22.964 -5.588 1.00 54.75 181 LEU A N 1
ATOM 1487 C CA . LEU A 1 181 ? 11.062 21.953 -6.311 1.00 54.75 181 LEU A CA 1
ATOM 1488 C C . LEU A 1 181 ? 9.932 22.567 -7.148 1.00 54.75 181 LEU A C 1
ATOM 1490 O O . LEU A 1 181 ? 9.707 22.108 -8.266 1.00 54.75 181 LEU A O 1
ATOM 1494 N N . SER A 1 182 ? 9.258 23.619 -6.666 1.00 51.81 182 SER A N 1
ATOM 1495 C CA . SER A 1 182 ? 8.216 24.296 -7.448 1.00 51.81 182 SER A CA 1
ATOM 1496 C C . SER A 1 182 ? 8.785 25.059 -8.647 1.00 51.81 182 SER A C 1
ATOM 1498 O O . SER A 1 182 ? 8.206 24.980 -9.725 1.00 51.81 182 SER A O 1
ATOM 1500 N N . ALA A 1 183 ? 9.954 25.699 -8.511 1.00 49.03 183 ALA A N 1
ATOM 1501 C CA . ALA A 1 183 ? 10.620 26.425 -9.598 1.00 49.03 183 ALA A CA 1
ATOM 1502 C C . ALA A 1 183 ? 11.021 25.529 -10.788 1.00 49.03 183 ALA A C 1
ATOM 1504 O O . ALA A 1 183 ? 11.018 25.985 -11.928 1.00 49.03 183 ALA A O 1
ATOM 1505 N N . ARG A 1 184 ? 11.313 24.240 -10.556 1.00 51.34 184 ARG A N 1
ATOM 1506 C CA . ARG A 1 184 ? 11.633 23.279 -11.631 1.00 51.34 184 ARG A CA 1
ATOM 1507 C C . ARG A 1 184 ? 10.406 22.699 -12.345 1.00 51.34 184 ARG A C 1
ATOM 1509 O O . ARG A 1 184 ? 10.565 22.126 -13.416 1.00 51.34 184 ARG A O 1
ATOM 1516 N N . TYR A 1 185 ? 9.204 22.856 -11.788 1.00 43.50 185 TYR A N 1
ATOM 1517 C CA . TYR A 1 185 ? 7.951 22.365 -12.380 1.00 43.50 185 TYR A CA 1
ATOM 1518 C C . TYR A 1 185 ? 7.153 23.444 -13.139 1.00 43.50 185 TYR A C 1
ATOM 1520 O O . TYR A 1 185 ? 6.128 23.126 -13.738 1.00 43.50 185 TYR A O 1
ATOM 1528 N N . VAL A 1 186 ? 7.638 24.692 -13.217 1.00 43.56 186 VAL A N 1
ATOM 1529 C CA . VAL A 1 186 ? 6.994 25.800 -13.969 1.00 43.56 186 VAL A CA 1
ATOM 1530 C C . VAL A 1 186 ? 7.200 25.691 -15.498 1.00 43.56 186 VAL A C 1
ATOM 1532 O O . VAL A 1 186 ? 7.135 26.673 -16.224 1.00 43.56 186 VAL A O 1
ATOM 1535 N N . GLY A 1 187 ? 7.439 24.486 -16.024 1.00 41.25 187 GLY A N 1
ATOM 1536 C CA . GLY A 1 187 ? 7.523 24.216 -17.467 1.00 41.25 187 GLY A CA 1
ATOM 1537 C C . GLY A 1 187 ? 6.212 23.738 -18.103 1.00 41.25 187 GLY A C 1
ATOM 1538 O O . GLY A 1 187 ? 6.186 23.450 -19.295 1.00 41.25 187 GLY A O 1
ATOM 1539 N N . TRP A 1 188 ? 5.130 23.612 -17.328 1.00 39.41 188 TRP A N 1
ATOM 1540 C CA . TRP A 1 188 ? 3.839 23.110 -17.810 1.00 39.41 188 TRP A CA 1
ATOM 1541 C C . TRP A 1 188 ? 2.706 24.059 -17.406 1.00 39.41 188 TRP A C 1
ATOM 1543 O O . TRP A 1 188 ? 1.853 23.746 -16.580 1.00 39.41 188 TRP A O 1
ATOM 1553 N N . ALA A 1 189 ? 2.719 25.263 -17.978 1.00 37.50 189 ALA A N 1
ATOM 1554 C CA . ALA A 1 189 ? 1.514 26.079 -18.040 1.00 37.50 189 ALA A CA 1
ATOM 1555 C C . ALA A 1 189 ? 0.616 25.520 -19.165 1.00 37.50 189 ALA A C 1
ATOM 1557 O O . ALA A 1 189 ? 1.113 25.311 -20.278 1.00 37.50 189 ALA A O 1
ATOM 1558 N N . PRO A 1 190 ? -0.684 25.269 -18.932 1.00 41.66 190 PRO A N 1
ATOM 1559 C CA . PRO A 1 190 ? -1.611 25.009 -20.024 1.00 41.66 190 PRO A CA 1
ATOM 1560 C C . PRO A 1 190 ? -1.669 26.259 -20.907 1.00 41.66 190 PRO A C 1
ATOM 1562 O O . PRO A 1 190 ? -1.888 27.362 -20.404 1.00 41.66 190 PRO A O 1
ATOM 1565 N N . ARG A 1 191 ? -1.468 26.098 -22.221 1.00 43.50 191 ARG A N 1
ATOM 1566 C CA . ARG A 1 191 ? -1.768 27.160 -23.187 1.00 43.50 191 ARG A CA 1
ATOM 1567 C C . ARG A 1 191 ? -3.243 27.524 -23.030 1.00 43.50 191 ARG A C 1
ATOM 1569 O O . ARG A 1 191 ? -4.099 26.643 -23.104 1.00 43.50 191 ARG A O 1
ATOM 1576 N N . GLY A 1 192 ? -3.501 28.798 -22.739 1.00 41.84 192 GLY A N 1
ATOM 1577 C CA . GLY A 1 192 ? -4.845 29.337 -22.597 1.00 41.84 192 GLY A CA 1
ATOM 1578 C C . GLY A 1 192 ? -5.673 29.032 -23.839 1.00 41.84 192 GLY A C 1
ATOM 1579 O O . GLY A 1 192 ? -5.190 29.145 -24.963 1.00 41.84 192 GLY A O 1
ATOM 1580 N N . ILE A 1 193 ? -6.909 28.600 -23.613 1.00 45.00 193 ILE A N 1
ATOM 1581 C CA . ILE A 1 193 ? -7.935 28.570 -24.646 1.00 45.00 193 ILE A CA 1
ATOM 1582 C C . ILE A 1 193 ? -8.333 30.027 -24.861 1.00 45.00 193 ILE A C 1
ATOM 1584 O O . ILE A 1 193 ? -8.977 30.618 -23.992 1.00 45.00 193 ILE A O 1
ATOM 1588 N N . ASP A 1 194 ? -7.906 30.594 -25.985 1.00 46.66 194 ASP A N 1
ATOM 1589 C CA . ASP A 1 194 ? -8.419 31.868 -26.476 1.00 46.66 194 ASP A CA 1
ATOM 1590 C C . ASP A 1 194 ? -9.914 31.695 -26.759 1.00 46.66 194 ASP A C 1
ATOM 1592 O O . ASP A 1 194 ? -10.322 30.826 -27.534 1.00 46.66 194 ASP A O 1
ATOM 1596 N N . ARG A 1 195 ? -10.740 32.483 -26.070 1.00 52.50 195 ARG A N 1
ATOM 1597 C CA . ARG A 1 195 ? -12.145 32.673 -26.425 1.00 52.50 195 ARG A CA 1
ATOM 1598 C C . ARG A 1 195 ? -12.255 34.021 -27.118 1.00 52.50 195 ARG A C 1
ATOM 1600 O O . ARG A 1 195 ? -12.278 35.052 -26.451 1.00 52.50 195 ARG A O 1
ATOM 1607 N N . THR A 1 196 ? -12.360 33.960 -28.433 1.00 64.56 196 THR A N 1
ATOM 1608 C CA . THR A 1 196 ? -12.953 34.984 -29.296 1.00 64.56 196 THR A CA 1
ATOM 1609 C C . THR A 1 196 ? -14.024 34.318 -30.127 1.00 64.56 196 THR A C 1
ATOM 1611 O O . THR A 1 196 ? -13.753 33.182 -30.582 1.00 64.56 196 THR A O 1
#